Protein AF-A0A4U9HKS9-F1 (afdb_monomer_lite)

pLDDT: mean 82.98, std 19.49, range [25.89, 97.81]

Organism: Serratia rubidaea (NCBI:txid61652)

Structure (mmCIF, N/CA/C/O backbone):
data_AF-A0A4U9HKS9-F1
#
_entry.id   AF-A0A4U9HKS9-F1
#
loop_
_atom_site.group_PDB
_atom_site.id
_atom_site.type_symbol
_atom_site.label_atom_id
_atom_site.label_alt_id
_atom_site.label_comp_id
_atom_site.label_asym_id
_atom_site.label_entity_id
_atom_site.label_seq_id
_atom_site.pdbx_PDB_ins_code
_atom_site.Cartn_x
_atom_site.Cartn_y
_atom_site.Cartn_z
_atom_site.occupancy
_atom_site.B_iso_or_equiv
_atom_site.auth_seq_id
_atom_site.auth_comp_id
_atom_site.auth_asym_id
_atom_site.auth_atom_id
_atom_site.pdbx_PDB_model_num
ATOM 1 N N . MET A 1 1 ? -0.004 16.130 5.566 1.00 83.19 1 MET A N 1
ATOM 2 C CA . MET A 1 1 ? 0.345 17.391 6.259 1.00 83.19 1 MET A CA 1
ATOM 3 C C . MET A 1 1 ? 1.469 18.039 5.478 1.00 83.19 1 MET A C 1
ATOM 5 O O . MET A 1 1 ? 2.425 17.322 5.217 1.00 83.19 1 MET A O 1
ATOM 9 N N . PRO A 1 2 ? 1.364 19.313 5.061 1.00 91.00 2 PRO A N 1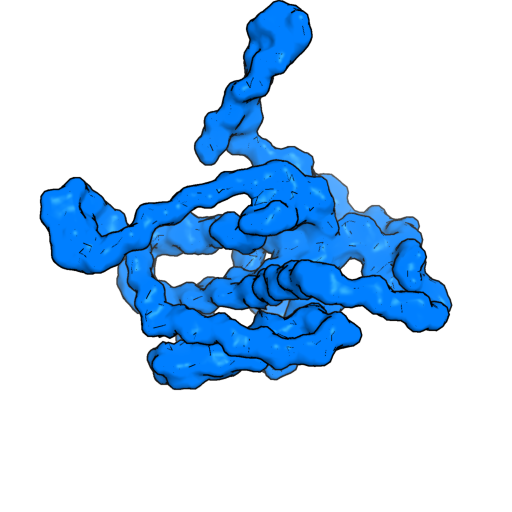
ATOM 10 C CA . PRO A 1 2 ? 2.461 19.967 4.358 1.00 91.00 2 PRO A CA 1
ATOM 11 C C . PRO A 1 2 ? 3.704 20.110 5.243 1.00 91.00 2 PRO A C 1
ATOM 13 O O . PRO A 1 2 ? 3.569 20.387 6.435 1.00 91.00 2 PRO A O 1
ATOM 16 N N . VAL A 1 3 ? 4.888 19.956 4.656 1.00 93.06 3 VAL A N 1
ATOM 17 C CA . VAL A 1 3 ? 6.190 20.081 5.323 1.00 93.06 3 VAL A CA 1
ATOM 18 C C . VAL A 1 3 ? 6.941 21.272 4.739 1.00 93.06 3 VAL A C 1
ATOM 20 O O . VAL A 1 3 ? 7.002 21.437 3.524 1.00 93.06 3 VAL A O 1
ATOM 23 N N . SER A 1 4 ? 7.508 22.113 5.601 1.00 94.31 4 SER A N 1
ATOM 24 C CA . SER A 1 4 ? 8.311 23.268 5.191 1.00 94.31 4 SER A CA 1
ATOM 25 C C . SER A 1 4 ? 9.797 22.937 5.278 1.00 94.31 4 SER A C 1
ATOM 27 O O . SER A 1 4 ? 10.280 22.543 6.337 1.00 94.31 4 SER A O 1
ATOM 29 N N . ILE A 1 5 ? 10.525 23.132 4.181 1.00 91.75 5 ILE A N 1
ATOM 30 C CA . ILE A 1 5 ? 11.961 22.869 4.075 1.00 91.75 5 ILE A CA 1
ATOM 31 C C . ILE A 1 5 ? 12.689 24.202 3.903 1.00 91.75 5 ILE A C 1
ATOM 33 O O . ILE A 1 5 ? 12.428 24.943 2.955 1.00 91.75 5 ILE A O 1
ATOM 37 N N . ALA A 1 6 ? 13.610 24.509 4.817 1.00 91.88 6 ALA A N 1
ATOM 38 C CA . ALA A 1 6 ? 14.446 25.700 4.727 1.00 91.88 6 ALA A CA 1
ATOM 39 C C . ALA A 1 6 ? 15.605 25.478 3.741 1.00 91.88 6 ALA A C 1
ATOM 41 O O . ALA A 1 6 ? 16.429 24.579 3.908 1.00 91.88 6 ALA A O 1
ATOM 42 N N . GLY A 1 7 ? 15.677 26.314 2.711 1.00 88.81 7 GLY A N 1
ATOM 43 C CA . GLY A 1 7 ? 16.757 26.344 1.733 1.00 88.81 7 GLY A CA 1
ATOM 44 C C . GLY A 1 7 ? 17.960 27.167 2.200 1.00 88.81 7 GLY A C 1
ATOM 45 O O . GLY A 1 7 ? 17.876 28.001 3.101 1.00 88.81 7 GLY A O 1
ATOM 46 N N . LYS A 1 8 ? 19.096 26.992 1.513 1.00 82.56 8 LYS A N 1
ATOM 47 C CA . LYS A 1 8 ? 20.405 27.579 1.875 1.00 82.56 8 LYS A CA 1
ATOM 48 C C . LYS A 1 8 ? 20.437 29.113 2.014 1.00 82.56 8 LYS A C 1
ATOM 50 O O . LYS A 1 8 ? 21.371 29.635 2.606 1.00 82.56 8 LYS A O 1
ATOM 55 N N . LYS A 1 9 ? 19.464 29.838 1.450 1.00 85.12 9 LYS A N 1
ATOM 56 C CA . LYS A 1 9 ? 19.377 31.313 1.473 1.00 85.12 9 LYS A CA 1
ATOM 57 C C . LYS A 1 9 ? 18.093 31.834 2.140 1.00 85.12 9 LYS A C 1
ATOM 59 O O . LYS A 1 9 ? 17.637 32.922 1.817 1.00 85.12 9 LYS A O 1
ATOM 64 N N . GLY A 1 10 ? 17.472 31.037 3.011 1.00 84.44 10 GLY A N 1
ATOM 65 C CA . GLY A 1 10 ? 16.253 31.421 3.737 1.00 84.44 10 GLY A CA 1
ATOM 66 C C . GLY A 1 10 ? 14.944 31.251 2.957 1.00 84.44 10 GLY A C 1
ATOM 67 O O . GLY A 1 10 ? 13.876 31.432 3.532 1.00 84.44 10 GLY A O 1
ATOM 68 N N . ALA A 1 11 ? 14.997 30.858 1.679 1.00 88.00 11 ALA A N 1
ATOM 69 C CA . ALA A 1 11 ? 13.804 30.451 0.937 1.00 88.00 11 ALA A CA 1
ATOM 70 C C . ALA A 1 11 ? 13.189 29.200 1.582 1.00 88.00 11 ALA A C 1
ATOM 72 O O . ALA A 1 11 ? 13.913 2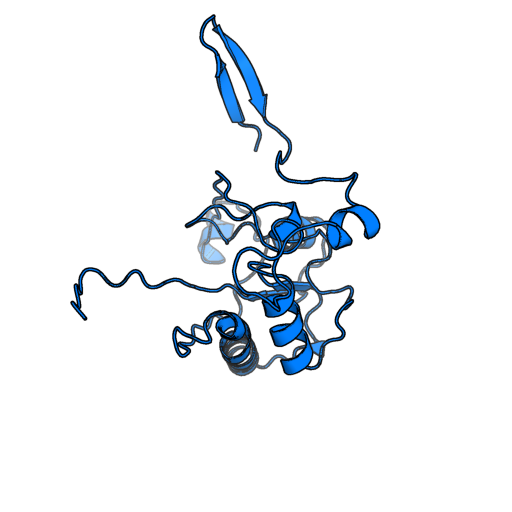8.250 1.873 1.00 88.00 11 ALA A O 1
ATOM 73 N N . VAL A 1 12 ? 11.874 29.191 1.798 1.00 89.88 12 VAL A N 1
ATOM 74 C CA . VAL A 1 12 ? 11.157 28.050 2.380 1.00 89.88 12 VAL A CA 1
ATOM 75 C C . VAL A 1 12 ? 10.314 27.391 1.300 1.00 89.88 12 VAL A C 1
ATOM 77 O O . VAL A 1 12 ? 9.399 28.012 0.761 1.00 89.88 12 VAL A O 1
ATOM 80 N N . THR A 1 13 ? 10.603 26.127 1.005 1.00 91.62 13 THR A N 1
ATOM 81 C CA . THR A 1 13 ? 9.784 25.312 0.105 1.00 91.62 13 THR A CA 1
ATOM 82 C C . THR A 1 13 ? 8.737 24.580 0.926 1.00 91.62 13 THR A C 1
ATOM 84 O O . THR A 1 13 ? 9.071 23.871 1.874 1.00 91.62 13 THR A O 1
ATOM 87 N N . ARG A 1 14 ? 7.465 24.742 0.566 1.00 93.69 14 ARG A N 1
ATOM 88 C CA . ARG A 1 14 ? 6.363 23.998 1.176 1.00 93.69 14 ARG A CA 1
ATOM 89 C C . ARG A 1 14 ? 6.035 22.792 0.305 1.00 93.69 14 ARG A C 1
ATOM 91 O O . ARG A 1 14 ? 5.545 22.960 -0.804 1.00 93.69 14 ARG A O 1
ATOM 98 N N . VAL A 1 15 ? 6.267 21.598 0.830 1.00 93.62 15 VAL A N 1
ATOM 99 C CA . VAL A 1 15 ? 5.925 20.327 0.187 1.00 93.62 15 VAL A CA 1
ATOM 100 C C . VAL A 1 15 ? 4.555 19.889 0.692 1.00 93.62 15 VAL A C 1
ATOM 102 O O . VAL A 1 15 ? 4.376 19.679 1.891 1.00 93.62 15 VAL A O 1
ATOM 105 N N . SER A 1 16 ? 3.566 19.799 -0.195 1.00 93.25 16 SER A N 1
ATOM 106 C CA . SER A 1 16 ? 2.191 19.383 0.140 1.00 93.25 16 SER A CA 1
ATOM 107 C C . SER A 1 16 ? 1.673 18.204 -0.676 1.00 93.25 16 SER A C 1
ATOM 109 O O . SER A 1 16 ? 0.610 17.682 -0.343 1.00 93.25 16 SER A O 1
ATOM 111 N N . GLU A 1 17 ? 2.409 17.796 -1.704 1.00 91.12 17 GLU A N 1
ATOM 112 C CA . GLU A 1 17 ? 2.047 16.741 -2.650 1.00 91.12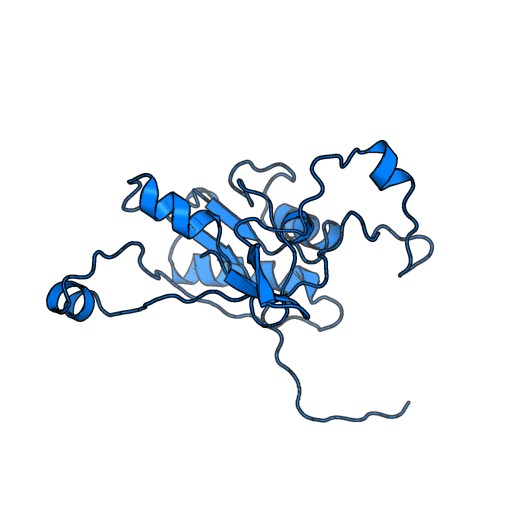 17 GLU A CA 1
ATOM 113 C C . GLU A 1 17 ? 3.120 15.653 -2.648 1.00 91.12 17 GLU A C 1
ATOM 115 O O . GLU A 1 17 ? 4.268 15.904 -2.276 1.00 91.12 17 GLU A O 1
ATOM 120 N N . ASP A 1 18 ? 2.729 14.436 -3.022 1.00 91.25 18 ASP A N 1
ATOM 121 C CA . ASP A 1 18 ? 3.662 13.321 -3.149 1.00 91.25 18 ASP A CA 1
ATOM 122 C C . ASP A 1 18 ? 4.524 13.513 -4.408 1.00 91.25 18 ASP A C 1
ATOM 124 O O . ASP A 1 18 ? 3.998 13.780 -5.484 1.00 91.25 18 ASP A O 1
ATOM 128 N N . GLU A 1 19 ? 5.846 13.369 -4.280 1.00 93.06 19 GLU A N 1
ATOM 129 C CA . GLU A 1 19 ? 6.799 13.621 -5.380 1.00 93.06 19 GLU A CA 1
ATOM 130 C C . GLU A 1 19 ? 7.048 12.394 -6.273 1.00 93.06 19 GLU A C 1
ATOM 132 O O . GLU A 1 19 ? 7.545 12.522 -7.388 1.00 93.06 19 GLU A O 1
ATOM 137 N N . HIS A 1 20 ? 6.753 11.185 -5.780 1.00 94.25 20 HIS A N 1
ATOM 138 C CA . HIS A 1 20 ? 7.019 9.937 -6.504 1.00 94.25 20 HIS A CA 1
ATOM 139 C C . HIS A 1 20 ? 6.075 9.615 -7.678 1.00 94.25 20 HIS A C 1
ATOM 141 O O . HIS A 1 20 ? 6.546 8.966 -8.621 1.00 94.25 20 HIS A O 1
ATOM 147 N N . PRO A 1 21 ? 4.780 10.003 -7.655 1.00 94.56 21 PRO A N 1
ATOM 148 C CA . PRO A 1 21 ? 3.863 9.723 -8.751 1.00 94.56 21 PRO A CA 1
ATOM 149 C C . PRO A 1 21 ? 4.382 10.224 -10.101 1.00 94.56 21 PRO A C 1
ATOM 151 O O . PRO A 1 21 ? 4.817 11.363 -10.235 1.00 94.56 21 PRO A O 1
ATOM 154 N N . ARG A 1 22 ? 4.287 9.358 -11.114 1.00 95.62 22 ARG A N 1
ATOM 155 C CA . ARG A 1 22 ? 4.671 9.624 -12.510 1.00 95.62 22 ARG A CA 1
ATOM 156 C C . ARG A 1 22 ? 3.420 9.581 -13.396 1.00 95.62 22 ARG A C 1
ATOM 158 O O . ARG A 1 22 ? 3.165 8.537 -14.009 1.00 95.62 22 ARG A O 1
ATOM 165 N N . PRO A 1 23 ? 2.574 10.628 -13.398 1.00 95.06 23 PRO A N 1
ATOM 166 C CA . PRO A 1 23 ? 1.283 10.621 -14.097 1.00 95.06 23 PRO A CA 1
ATOM 167 C C . PRO A 1 23 ? 1.404 10.428 -15.617 1.00 95.06 23 PRO A C 1
ATOM 169 O O . PRO A 1 23 ? 0.462 9.979 -16.260 1.00 95.06 23 PRO A O 1
ATOM 172 N N . GLU A 1 24 ? 2.565 10.723 -16.190 1.00 96.75 24 GLU A N 1
ATOM 173 C CA . GLU A 1 24 ? 2.904 10.541 -17.600 1.00 96.75 24 GLU A CA 1
ATOM 174 C C . GLU A 1 24 ? 3.279 9.098 -17.982 1.00 96.75 24 GLU A C 1
ATOM 176 O O . GLU A 1 24 ? 3.605 8.842 -19.143 1.00 96.75 24 GLU A O 1
ATOM 181 N N . THR A 1 25 ? 3.253 8.156 -17.028 1.00 97.12 25 THR A N 1
ATOM 182 C CA . THR A 1 25 ? 3.604 6.747 -17.261 1.00 97.12 25 THR A CA 1
ATOM 183 C C . THR A 1 25 ? 2.709 6.120 -18.330 1.00 97.12 25 THR A C 1
ATOM 185 O O . THR A 1 25 ? 1.484 6.130 -18.234 1.00 97.12 25 THR A O 1
ATOM 188 N N . SER A 1 26 ? 3.331 5.481 -19.319 1.00 97.81 26 SER A N 1
ATOM 189 C CA . SER A 1 26 ? 2.657 4.733 -20.384 1.00 97.81 26 SER A CA 1
ATOM 190 C C . SER A 1 26 ? 3.179 3.302 -20.497 1.00 97.81 26 SER A C 1
ATOM 192 O O . SER A 1 26 ? 4.320 2.999 -20.139 1.00 97.81 26 SER A O 1
ATOM 194 N N . LEU A 1 27 ? 2.365 2.410 -21.068 1.00 97.69 27 LEU A N 1
ATOM 195 C CA . LEU A 1 27 ? 2.762 1.017 -21.294 1.00 97.69 27 LEU A CA 1
ATOM 196 C C . LEU A 1 27 ? 4.026 0.906 -22.164 1.00 97.69 27 LEU A C 1
ATOM 198 O O . LEU A 1 27 ? 4.904 0.100 -21.864 1.00 97.69 27 LEU A O 1
ATOM 202 N N . ALA A 1 28 ? 4.152 1.749 -23.194 1.00 97.81 28 ALA A N 1
ATOM 203 C CA . ALA A 1 28 ? 5.318 1.770 -24.076 1.00 97.81 28 ALA A CA 1
ATOM 204 C C . ALA A 1 28 ? 6.612 2.120 -23.319 1.00 97.81 28 ALA A C 1
ATOM 206 O O . ALA A 1 28 ? 7.640 1.469 -23.511 1.00 97.81 28 ALA A O 1
ATOM 207 N N . GLN A 1 29 ? 6.560 3.102 -22.410 1.00 97.81 29 GLN A N 1
ATOM 208 C CA . GLN A 1 29 ? 7.701 3.435 -21.552 1.00 97.81 29 GLN A CA 1
ATOM 209 C C . GLN A 1 29 ? 8.055 2.274 -20.621 1.00 97.81 29 GLN A C 1
ATOM 211 O O . GLN A 1 29 ? 9.232 1.953 -20.487 1.00 97.81 29 GLN A O 1
ATOM 216 N N . LEU A 1 30 ? 7.058 1.618 -20.015 1.00 97.69 30 LEU A N 1
ATOM 217 C CA . LEU A 1 30 ? 7.281 0.483 -19.114 1.00 97.69 30 LEU A CA 1
ATOM 218 C C . LEU A 1 30 ? 7.927 -0.713 -19.829 1.00 97.69 30 LEU A C 1
ATOM 220 O O . LEU A 1 30 ? 8.815 -1.351 -19.264 1.00 97.69 30 LEU A O 1
ATOM 224 N N . GLN A 1 31 ? 7.521 -0.994 -21.070 1.00 96.88 31 GLN A N 1
ATOM 225 C CA . GLN A 1 31 ? 8.074 -2.078 -21.892 1.00 96.88 31 GLN A CA 1
ATOM 226 C C . GLN A 1 31 ? 9.538 -1.851 -22.287 1.00 96.88 31 GLN A C 1
ATOM 228 O O . GLN A 1 31 ? 10.282 -2.815 -22.453 1.00 96.88 31 GLN A O 1
ATOM 233 N N . ALA A 1 32 ? 9.968 -0.595 -22.419 1.00 96.75 32 ALA A N 1
ATOM 234 C CA . ALA A 1 32 ? 11.342 -0.252 -22.778 1.00 96.75 32 ALA A CA 1
ATOM 235 C C . ALA A 1 32 ? 12.342 -0.407 -21.611 1.00 96.75 32 ALA A C 1
ATOM 237 O O . ALA A 1 32 ? 13.556 -0.300 -21.812 1.00 96.75 32 ALA A O 1
ATOM 238 N N . LEU A 1 33 ? 11.862 -0.635 -20.382 1.00 96.50 33 LEU A N 1
ATOM 239 C CA . LEU A 1 33 ? 12.714 -0.712 -19.199 1.00 96.50 33 LEU A CA 1
ATOM 240 C C . LEU A 1 33 ? 13.472 -2.041 -19.114 1.00 96.50 33 LEU A C 1
ATOM 242 O O . LEU A 1 33 ? 12.935 -3.123 -19.337 1.00 96.50 33 LEU A O 1
ATOM 246 N N . LYS A 1 34 ? 14.741 -1.956 -18.707 1.00 95.62 34 LYS A N 1
ATOM 247 C CA . LYS A 1 34 ? 15.602 -3.124 -18.482 1.00 95.62 34 LYS A CA 1
ATOM 248 C C . LYS A 1 34 ? 15.195 -3.880 -17.213 1.00 95.62 34 LYS A C 1
ATOM 250 O O . LYS A 1 34 ? 14.672 -3.290 -16.269 1.00 95.62 34 LYS A O 1
ATOM 255 N N . THR A 1 35 ? 15.529 -5.170 -17.167 1.00 96.44 35 THR A N 1
ATOM 256 C CA . THR A 1 35 ? 15.293 -6.068 -16.025 1.00 96.44 35 THR A CA 1
ATOM 257 C C . THR A 1 35 ? 16.600 -6.310 -15.255 1.00 96.44 35 THR A C 1
ATOM 259 O O . THR A 1 35 ? 17.331 -7.254 -15.565 1.00 96.44 35 THR A O 1
ATOM 262 N N . PRO A 1 36 ? 16.960 -5.461 -14.273 1.00 92.50 36 PRO A N 1
ATOM 263 C CA . PRO A 1 36 ? 18.302 -5.471 -13.683 1.00 92.50 36 PRO A CA 1
ATOM 264 C C . PRO A 1 36 ? 18.588 -6.697 -12.805 1.00 92.50 36 PRO A C 1
ATOM 266 O O . PRO A 1 36 ? 19.746 -7.041 -12.602 1.00 92.50 36 PRO A O 1
ATOM 269 N N . PHE A 1 37 ? 17.555 -7.363 -12.282 1.00 90.31 37 PHE A N 1
ATOM 270 C CA . PHE A 1 37 ? 17.722 -8.435 -11.294 1.00 90.31 37 PHE A CA 1
ATOM 271 C C . PHE A 1 37 ? 18.000 -9.814 -11.899 1.00 90.31 37 PHE A C 1
ATOM 273 O O . PHE A 1 37 ? 18.598 -10.664 -11.244 1.00 90.31 37 PHE A O 1
ATOM 280 N N . ARG A 1 38 ? 17.514 -10.075 -13.117 1.00 88.75 38 ARG A N 1
ATOM 281 C CA . ARG A 1 38 ? 17.619 -11.387 -13.766 1.00 88.75 38 ARG A CA 1
ATOM 282 C C . ARG A 1 38 ? 17.444 -11.252 -15.275 1.00 88.75 38 ARG A C 1
ATOM 284 O O . ARG A 1 38 ? 16.622 -10.457 -15.728 1.00 88.75 38 ARG A O 1
ATOM 291 N N . GLN A 1 39 ? 18.164 -12.078 -16.033 1.00 88.31 39 GLN A N 1
ATOM 292 C CA . GLN A 1 39 ? 17.947 -12.278 -17.465 1.00 88.31 39 GLN A CA 1
ATOM 293 C C . GLN A 1 39 ? 17.682 -13.769 -17.752 1.00 88.31 39 GLN A C 1
ATOM 295 O O . GLN A 1 39 ? 18.536 -14.596 -17.430 1.00 88.31 39 GLN A O 1
ATOM 300 N N . PRO A 1 40 ? 16.515 -14.137 -18.318 1.00 87.44 40 PRO A N 1
ATOM 301 C CA . PRO A 1 40 ? 15.318 -13.302 -18.475 1.00 87.44 40 PRO A CA 1
ATOM 302 C C . PRO A 1 40 ? 14.667 -12.979 -17.113 1.00 87.44 40 PRO A C 1
ATOM 304 O O . PRO A 1 40 ? 14.731 -13.777 -16.175 1.00 87.44 40 PRO A O 1
ATOM 307 N N . GLY A 1 41 ? 14.039 -11.806 -17.003 1.00 92.62 41 GLY A N 1
ATOM 308 C CA . GLY A 1 41 ? 13.346 -11.336 -15.799 1.00 92.62 41 GLY A CA 1
ATOM 309 C C . GLY A 1 41 ? 12.111 -10.499 -16.142 1.00 92.62 41 GLY A C 1
ATOM 310 O O . GLY A 1 41 ? 11.869 -10.209 -17.308 1.00 92.62 41 GLY A O 1
ATOM 311 N N . SER A 1 42 ? 11.321 -10.127 -15.131 1.00 95.38 42 SER A N 1
ATOM 312 C CA . SER A 1 42 ? 10.088 -9.330 -15.297 1.00 95.38 42 SER A CA 1
ATOM 313 C C . SER A 1 42 ? 10.036 -8.063 -14.437 1.00 95.38 42 SER A C 1
ATOM 315 O O . SER A 1 42 ? 9.220 -7.178 -14.687 1.00 95.38 42 SER A O 1
ATOM 317 N N . VAL A 1 43 ? 10.901 -7.957 -13.426 1.00 96.31 43 VAL A N 1
ATOM 318 C CA . VAL A 1 43 ? 10.960 -6.793 -12.535 1.00 96.31 43 VAL A CA 1
ATOM 319 C C . VAL A 1 43 ? 11.824 -5.701 -13.164 1.00 96.31 43 VAL A C 1
ATOM 321 O O . VAL A 1 43 ? 12.964 -5.959 -13.557 1.00 96.31 43 VAL A O 1
ATOM 324 N N . THR A 1 44 ? 11.287 -4.485 -13.216 1.00 97.12 44 THR A N 1
ATOM 325 C CA . THR A 1 44 ? 11.921 -3.267 -13.731 1.00 97.12 44 THR A CA 1
ATOM 326 C C . THR A 1 44 ? 11.744 -2.124 -12.729 1.00 97.12 44 THR A C 1
ATOM 328 O O . THR A 1 44 ? 10.969 -2.223 -11.780 1.00 97.12 44 THR A O 1
ATOM 331 N N . ALA A 1 45 ? 12.429 -0.999 -12.946 1.00 95.69 45 ALA A N 1
ATOM 332 C CA . ALA A 1 45 ? 12.241 0.197 -12.119 1.00 95.69 45 ALA A CA 1
ATOM 333 C C . ALA A 1 45 ? 10.824 0.803 -12.224 1.00 95.69 45 ALA A C 1
ATOM 335 O O . ALA A 1 45 ? 10.428 1.579 -11.364 1.00 95.69 45 ALA A O 1
ATOM 336 N N . GLY A 1 46 ? 10.060 0.462 -13.269 1.00 96.56 46 GLY A N 1
ATOM 337 C CA . GLY A 1 46 ? 8.709 0.983 -13.485 1.00 96.56 46 GLY A CA 1
ATOM 338 C C . GLY A 1 46 ? 7.608 0.160 -12.819 1.00 96.56 46 GLY A C 1
ATOM 339 O O . GLY A 1 46 ? 6.483 0.637 -12.732 1.00 96.56 46 GLY A O 1
ATOM 340 N N . ASN A 1 47 ? 7.913 -1.059 -12.357 1.00 96.94 47 ASN A N 1
ATOM 341 C CA . ASN A 1 47 ? 6.951 -1.965 -11.717 1.00 96.94 47 ASN A CA 1
ATOM 342 C C . ASN A 1 47 ? 7.381 -2.424 -10.309 1.00 96.94 47 ASN A C 1
ATOM 344 O O . ASN A 1 47 ? 6.859 -3.408 -9.778 1.00 96.94 47 ASN A O 1
ATOM 348 N N . ALA A 1 48 ? 8.330 -1.700 -9.718 1.00 95.31 48 ALA A N 1
ATOM 349 C CA . ALA A 1 48 ? 8.784 -1.833 -8.343 1.00 95.31 48 ALA A CA 1
ATOM 350 C C . ALA A 1 48 ? 8.526 -0.520 -7.597 1.00 95.31 48 ALA A C 1
ATOM 352 O O . ALA A 1 48 ? 8.539 0.552 -8.208 1.00 95.31 48 ALA A O 1
ATOM 353 N N . SER A 1 49 ? 8.315 -0.591 -6.285 1.00 93.31 49 SER A N 1
ATOM 354 C CA . SER A 1 49 ? 8.231 0.614 -5.462 1.00 93.31 49 SER A CA 1
ATOM 355 C C . SER A 1 49 ? 9.566 1.358 -5.408 1.00 93.31 49 SER A C 1
ATOM 357 O O . SER A 1 49 ? 10.632 0.739 -5.353 1.00 93.31 49 SER A O 1
ATOM 359 N N . GLY A 1 50 ? 9.503 2.689 -5.367 1.00 90.19 50 GLY A N 1
ATOM 360 C CA . GLY A 1 50 ? 10.674 3.534 -5.153 1.00 90.19 50 GLY A CA 1
ATOM 361 C C . GLY A 1 50 ? 11.238 3.468 -3.731 1.00 90.19 50 GLY A C 1
ATOM 362 O O . GLY A 1 50 ? 10.622 2.932 -2.810 1.00 90.19 50 GLY A O 1
ATOM 363 N N . VAL A 1 51 ? 12.423 4.059 -3.561 1.00 89.25 51 VAL A N 1
ATOM 364 C CA . VAL A 1 51 ? 12.964 4.432 -2.247 1.00 89.25 51 VAL A CA 1
ATOM 365 C C . VAL A 1 51 ? 12.511 5.857 -1.959 1.00 89.25 51 VAL A C 1
ATOM 367 O O . VAL A 1 51 ? 12.732 6.746 -2.780 1.00 89.25 51 VAL A O 1
ATOM 370 N N . ASN A 1 52 ? 11.863 6.070 -0.817 1.00 88.88 52 ASN A N 1
ATOM 371 C CA . ASN A 1 52 ? 11.209 7.336 -0.497 1.00 88.88 52 ASN A CA 1
ATOM 372 C C . ASN A 1 52 ? 11.409 7.714 0.970 1.00 88.88 52 ASN A C 1
ATOM 374 O O . ASN A 1 52 ? 11.672 6.852 1.807 1.00 88.88 52 ASN A O 1
ATOM 378 N N . ASP A 1 53 ? 11.192 8.990 1.276 1.00 89.75 53 ASP A N 1
ATOM 379 C CA . ASP A 1 53 ? 11.172 9.521 2.636 1.00 89.75 53 ASP A CA 1
ATOM 380 C C . ASP A 1 53 ? 9.743 9.916 3.019 1.00 89.75 53 ASP A C 1
ATOM 382 O O . ASP A 1 53 ? 9.019 10.538 2.241 1.00 89.75 53 ASP A O 1
ATOM 386 N N . GLY A 1 54 ? 9.305 9.544 4.223 1.00 87.44 54 GLY A N 1
ATOM 387 C CA . GLY A 1 54 ? 7.957 9.863 4.680 1.00 87.44 54 GLY A CA 1
ATOM 388 C C . GLY A 1 54 ? 7.632 9.341 6.075 1.00 87.44 54 GLY A C 1
ATOM 389 O O . GLY A 1 54 ? 8.284 8.433 6.587 1.00 87.44 54 GLY A O 1
ATOM 390 N N . ALA A 1 55 ? 6.596 9.925 6.679 1.00 86.62 55 ALA A N 1
ATOM 391 C CA . ALA A 1 55 ? 6.078 9.551 7.991 1.00 86.62 55 ALA A CA 1
ATOM 392 C C . ALA A 1 55 ? 4.556 9.756 8.073 1.00 86.62 55 ALA A C 1
ATOM 394 O O . ALA A 1 55 ? 3.976 10.560 7.340 1.00 86.62 55 ALA A O 1
ATOM 395 N N . ALA A 1 56 ? 3.916 9.053 9.001 1.00 83.31 56 ALA A N 1
ATOM 396 C CA . ALA A 1 56 ? 2.518 9.204 9.378 1.00 83.31 56 ALA A CA 1
ATOM 397 C C . ALA A 1 56 ? 2.354 8.817 10.845 1.00 83.31 56 ALA A C 1
ATOM 399 O O . ALA A 1 56 ? 3.169 8.096 11.426 1.00 83.31 56 ALA A O 1
ATOM 400 N N . ALA A 1 57 ? 1.271 9.308 11.430 1.00 84.88 57 ALA A N 1
ATOM 401 C CA . ALA A 1 57 ? 0.908 9.063 12.811 1.00 84.88 57 ALA A CA 1
ATOM 402 C C . ALA A 1 57 ? -0.581 8.727 12.893 1.00 84.88 57 ALA A C 1
ATOM 404 O O . ALA A 1 57 ? -1.393 9.261 12.136 1.00 84.88 57 ALA A O 1
ATOM 405 N N . LEU A 1 58 ? -0.924 7.853 13.835 1.00 86.06 58 LEU A N 1
ATOM 406 C CA . LEU A 1 58 ? -2.296 7.509 14.188 1.00 86.06 58 LEU A CA 1
ATOM 407 C C . LEU A 1 58 ? -2.453 7.631 15.700 1.00 86.06 58 LEU A C 1
ATOM 409 O O . LEU A 1 58 ? -1.564 7.234 16.453 1.00 86.06 58 LEU A O 1
ATOM 413 N N . ILE A 1 59 ? -3.603 8.139 16.134 1.00 89.75 59 ILE A N 1
ATOM 414 C CA . ILE A 1 59 ? -4.027 8.067 17.531 1.00 89.75 59 ILE A CA 1
ATOM 415 C C . ILE A 1 59 ? -4.916 6.833 17.659 1.00 89.75 59 ILE A C 1
ATOM 417 O O . ILE A 1 59 ? -5.942 6.733 16.987 1.00 89.75 59 ILE A O 1
ATOM 421 N N . VAL A 1 60 ? -4.513 5.897 18.515 1.00 91.06 60 VAL A N 1
ATOM 422 C CA . VAL A 1 60 ? -5.305 4.714 18.865 1.00 91.06 60 VAL A CA 1
ATOM 423 C C . VAL A 1 60 ? -5.669 4.826 20.337 1.00 91.06 60 VAL A C 1
ATOM 425 O O . VAL A 1 60 ? -4.798 5.012 21.183 1.00 91.06 60 VAL A O 1
ATOM 428 N N . ALA A 1 61 ? -6.958 4.721 20.635 1.00 91.25 61 ALA A N 1
ATOM 429 C CA . ALA A 1 61 ? -7.491 4.811 21.985 1.00 91.25 61 ALA A CA 1
ATOM 430 C C . ALA A 1 61 ? -8.620 3.792 22.162 1.00 91.25 61 ALA A C 1
ATOM 432 O O . ALA A 1 61 ? -9.226 3.349 21.183 1.00 91.25 61 ALA A O 1
ATOM 433 N N . SER A 1 62 ? -8.916 3.435 23.413 1.00 95.50 62 SER A N 1
ATOM 434 C CA . SER A 1 62 ? -10.182 2.771 23.720 1.00 95.50 62 SER A CA 1
ATOM 435 C C . SER A 1 62 ? -11.347 3.717 23.423 1.00 95.50 62 SER A C 1
ATOM 437 O O . SER A 1 62 ? -11.188 4.938 23.461 1.00 95.50 62 SER A O 1
ATOM 439 N N . GLU A 1 63 ? -12.529 3.161 23.164 1.00 92.50 63 GLU A N 1
ATOM 440 C CA . GLU A 1 63 ? -13.739 3.955 22.926 1.00 92.50 63 GLU A CA 1
ATOM 441 C C . GLU A 1 63 ? -14.037 4.898 24.100 1.00 92.50 63 GLU A C 1
ATOM 443 O O . GLU A 1 63 ? -14.238 6.092 23.894 1.00 92.50 63 GLU A O 1
ATOM 448 N N . ALA A 1 64 ? -13.947 4.396 25.336 1.00 95.62 64 ALA A N 1
ATOM 449 C CA . ALA A 1 64 ? -14.146 5.200 26.540 1.00 95.62 64 ALA A CA 1
ATOM 450 C C . ALA A 1 64 ? -13.175 6.391 26.621 1.00 95.62 64 AL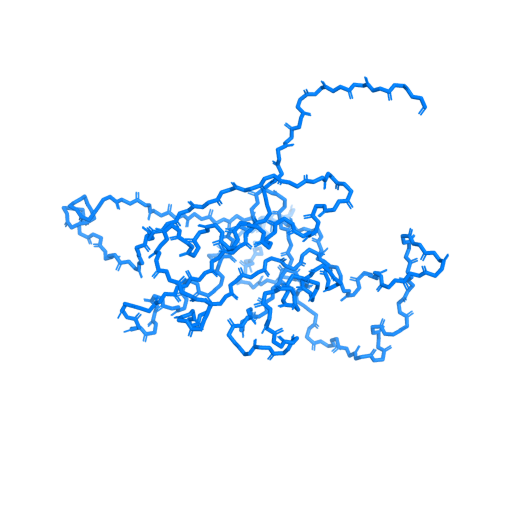A A C 1
ATOM 452 O O . ALA A 1 64 ? -13.600 7.510 26.898 1.00 95.62 64 ALA A O 1
ATOM 453 N N . MET A 1 65 ? -11.886 6.174 26.329 1.00 97.06 65 MET A N 1
ATOM 454 C CA . MET A 1 65 ? -10.890 7.250 26.328 1.00 97.06 65 MET A CA 1
ATOM 455 C C . MET A 1 65 ? -11.139 8.242 25.189 1.00 97.06 65 MET A C 1
ATOM 457 O O . MET A 1 65 ? -11.031 9.446 25.397 1.00 97.06 65 MET A O 1
ATOM 461 N N . ALA A 1 66 ? -11.491 7.756 23.995 1.00 94.25 66 ALA A N 1
ATOM 462 C CA . ALA A 1 66 ? -11.804 8.619 22.862 1.00 94.25 66 ALA A CA 1
ATOM 463 C C . ALA A 1 66 ? -12.972 9.560 23.193 1.00 94.25 66 ALA A C 1
ATOM 465 O O . ALA A 1 66 ? -12.844 10.767 23.005 1.00 94.25 66 ALA A O 1
ATOM 466 N N . LEU A 1 67 ? -14.056 9.030 23.770 1.00 93.25 67 LEU A N 1
ATOM 467 C CA . LEU A 1 67 ? -15.215 9.820 24.193 1.00 93.25 67 LEU A CA 1
ATOM 468 C C . LEU A 1 67 ? -14.870 10.794 25.327 1.00 93.25 67 LEU A C 1
ATOM 470 O O . LEU A 1 67 ? -15.233 11.965 25.252 1.00 93.25 67 LEU A O 1
ATOM 474 N N . GLN A 1 68 ? -14.123 10.346 26.343 1.00 97.06 68 GLN A N 1
ATOM 475 C CA . GLN A 1 68 ? -13.693 11.199 27.457 1.00 97.06 68 GLN A CA 1
ATOM 476 C C . GLN A 1 68 ? -12.835 12.386 26.988 1.00 97.06 68 GLN A C 1
ATOM 478 O O . GLN A 1 68 ? -12.929 13.473 27.551 1.00 97.06 68 GLN A O 1
ATOM 483 N N . GLN A 1 69 ? -12.005 12.186 25.963 1.00 97.00 69 GLN A N 1
ATOM 484 C CA . GLN A 1 69 ? -11.137 13.218 25.386 1.00 97.00 69 GLN A CA 1
ATOM 485 C C . GLN A 1 69 ? -11.820 14.030 24.269 1.00 97.00 69 GLN A C 1
ATOM 487 O O . GLN A 1 69 ? -11.164 14.843 23.620 1.00 97.00 69 GLN A O 1
ATOM 492 N N . GLY A 1 70 ? -13.114 13.808 24.003 1.00 96.06 70 GLY A N 1
ATOM 493 C CA . GLY A 1 70 ? -13.848 14.495 22.934 1.00 96.06 70 GLY A CA 1
ATOM 494 C C . GLY A 1 70 ? -13.352 14.168 21.518 1.00 96.06 70 GLY A C 1
ATOM 495 O O . GLY A 1 70 ? -13.576 14.943 20.589 1.00 96.06 70 GLY A O 1
ATOM 496 N N . LEU A 1 71 ? -12.658 13.041 21.335 1.00 93.94 71 LEU A N 1
ATOM 497 C CA . LEU A 1 71 ? -12.193 12.571 20.032 1.00 93.94 71 LEU A CA 1
ATOM 498 C C . LEU A 1 71 ? -13.338 11.903 19.265 1.00 93.94 71 LEU A C 1
ATOM 500 O O . LEU A 1 71 ? -14.179 11.222 19.843 1.00 93.94 71 LEU A O 1
ATOM 504 N N . THR A 1 72 ? -13.334 12.037 17.937 1.00 89.94 72 THR A N 1
ATOM 505 C CA . THR A 1 72 ? -14.264 11.324 17.049 1.00 89.94 72 THR A CA 1
ATOM 506 C C . THR A 1 72 ? -13.619 10.026 16.549 1.00 89.94 72 THR A C 1
ATOM 508 O O . THR A 1 72 ? -12.655 10.099 15.778 1.00 89.94 72 THR A O 1
ATOM 511 N N . PRO A 1 73 ? -14.105 8.832 16.944 1.00 87.75 73 PRO A N 1
ATOM 512 C CA . PRO A 1 73 ? -13.605 7.570 16.410 1.00 87.75 73 PRO A CA 1
ATOM 513 C C . PRO A 1 73 ? -13.834 7.479 14.898 1.00 87.75 73 PRO A C 1
ATOM 515 O O . PRO A 1 73 ? -14.924 7.757 14.405 1.00 87.75 73 PRO A O 1
ATOM 518 N N . ARG A 1 74 ? -12.798 7.079 14.155 1.00 86.12 74 ARG A N 1
ATOM 519 C CA . ARG A 1 74 ? -12.816 7.024 12.680 1.00 86.12 74 ARG A CA 1
ATOM 520 C C . ARG A 1 74 ? -12.882 5.608 12.114 1.00 86.12 74 ARG A C 1
ATOM 522 O O . ARG A 1 74 ? -13.386 5.407 11.016 1.00 86.12 74 ARG A O 1
ATOM 529 N N . ALA A 1 75 ? -12.350 4.644 12.856 1.00 86.00 75 ALA A N 1
ATOM 530 C CA . ALA A 1 75 ? -12.335 3.229 12.519 1.00 86.00 75 ALA A CA 1
ATOM 531 C C . ALA A 1 75 ? -12.112 2.405 13.795 1.00 86.00 75 ALA A C 1
ATOM 533 O O . ALA A 1 75 ? -11.679 2.937 14.820 1.00 86.00 75 ALA A O 1
ATOM 534 N N . ARG A 1 76 ? -12.359 1.096 13.715 1.00 87.62 76 ARG A N 1
ATOM 535 C CA . ARG A 1 76 ? -12.074 0.131 14.781 1.00 87.62 76 ARG A CA 1
ATOM 536 C C . ARG A 1 76 ? -11.146 -0.954 14.249 1.00 87.62 76 ARG A C 1
ATOM 538 O O . ARG A 1 76 ? -11.394 -1.504 13.181 1.00 87.62 76 ARG A O 1
ATOM 545 N N . ILE A 1 77 ? -10.114 -1.296 15.017 1.00 90.19 77 ILE A N 1
ATOM 546 C CA . ILE A 1 77 ? -9.267 -2.458 14.730 1.00 90.19 77 ILE A CA 1
ATOM 547 C C . ILE A 1 77 ? -10.059 -3.712 15.115 1.00 90.19 77 ILE A C 1
ATOM 549 O O . ILE A 1 77 ? -10.317 -3.933 16.294 1.00 90.19 77 ILE A O 1
ATOM 553 N N . VAL A 1 78 ? -10.484 -4.497 14.121 1.00 92.31 78 VAL A N 1
ATOM 554 C CA . VAL A 1 78 ? -11.288 -5.717 14.336 1.00 92.31 78 VAL A CA 1
ATOM 555 C C . VAL A 1 78 ? -10.400 -6.913 14.671 1.00 92.31 78 VAL A C 1
ATOM 557 O O . VAL A 1 78 ? -10.673 -7.640 15.619 1.00 92.31 78 VAL A O 1
ATOM 560 N N . ALA A 1 79 ? -9.321 -7.103 13.913 1.00 92.69 79 ALA A N 1
ATOM 561 C CA . ALA A 1 79 ? -8.351 -8.166 14.128 1.00 92.69 79 ALA A CA 1
ATOM 562 C C . ALA A 1 79 ? -6.985 -7.757 13.567 1.00 92.69 79 ALA A C 1
ATOM 564 O O . ALA A 1 79 ? -6.881 -6.887 12.701 1.00 92.69 79 ALA A O 1
ATOM 565 N N . THR A 1 80 ? -5.933 -8.412 14.052 1.00 93.06 80 THR A N 1
ATOM 566 C CA . THR A 1 80 ? -4.586 -8.324 13.481 1.00 93.06 80 THR A CA 1
ATOM 567 C C . THR A 1 80 ? -3.977 -9.717 13.439 1.00 93.06 80 THR A C 1
ATOM 569 O O . THR A 1 80 ? -4.263 -10.547 14.301 1.00 93.06 80 THR A O 1
ATOM 572 N N . ALA A 1 81 ? -3.146 -9.983 12.436 1.00 93.00 81 ALA A N 1
ATOM 573 C CA . ALA A 1 81 ? -2.394 -11.223 12.338 1.00 93.00 81 ALA A CA 1
ATOM 574 C C . ALA A 1 81 ? -1.007 -10.953 11.753 1.00 93.00 81 ALA A C 1
ATOM 576 O O . ALA A 1 81 ? -0.826 -10.038 10.950 1.00 93.00 81 ALA A O 1
ATOM 577 N N . ALA A 1 82 ? -0.038 -11.774 12.145 1.00 92.38 82 ALA A N 1
ATOM 578 C CA . ALA A 1 82 ? 1.290 -11.808 11.555 1.00 92.38 82 ALA A CA 1
ATOM 579 C C . ALA A 1 82 ? 1.652 -13.260 11.241 1.00 92.38 82 ALA A C 1
ATOM 581 O O . ALA A 1 82 ? 1.419 -14.153 12.058 1.00 92.38 82 ALA A O 1
ATOM 582 N N . CYS A 1 83 ? 2.230 -13.491 10.065 1.00 90.38 83 CYS A N 1
ATOM 583 C CA . CYS A 1 83 ? 2.650 -14.813 9.616 1.00 90.38 83 CYS A CA 1
ATOM 584 C C . CYS A 1 83 ? 4.071 -14.744 9.056 1.00 90.38 83 CYS A C 1
ATOM 586 O O . CYS A 1 83 ? 4.430 -13.791 8.368 1.00 90.38 83 CYS A O 1
ATOM 588 N N . GLY A 1 84 ? 4.878 -15.757 9.370 1.00 92.19 84 GLY A N 1
ATOM 589 C CA . GLY A 1 84 ? 6.206 -15.931 8.791 1.00 92.19 84 GLY A CA 1
ATOM 590 C C . GLY A 1 84 ? 6.142 -16.767 7.518 1.00 92.19 84 GLY A C 1
ATOM 591 O O . GLY A 1 84 ? 5.322 -17.676 7.410 1.00 92.19 84 GLY A O 1
ATOM 592 N N . VAL A 1 85 ? 7.031 -16.469 6.577 1.00 92.69 85 VAL A N 1
ATOM 593 C CA . VAL A 1 85 ? 7.251 -17.249 5.355 1.00 92.69 85 VAL A CA 1
ATOM 594 C C . VAL A 1 85 ? 8.750 -17.400 5.124 1.00 92.69 85 VAL A C 1
ATOM 596 O O . VAL A 1 85 ? 9.552 -16.660 5.701 1.00 92.69 85 VAL A O 1
ATOM 599 N N . GLU A 1 86 ? 9.132 -18.356 4.283 1.00 92.19 86 GLU A N 1
ATOM 600 C CA . GLU A 1 86 ? 10.521 -18.525 3.857 1.00 92.19 86 GLU A CA 1
ATOM 601 C C . GLU A 1 86 ? 11.076 -17.212 3.275 1.00 92.19 86 GLU A C 1
ATOM 603 O O . GLU A 1 86 ? 10.414 -16.606 2.427 1.00 92.19 86 GLU A O 1
ATOM 608 N N . PRO A 1 87 ? 12.293 -16.766 3.649 1.00 90.75 87 PRO A N 1
ATOM 609 C CA . PRO A 1 87 ? 12.855 -15.503 3.161 1.00 90.75 87 PRO A CA 1
ATOM 610 C C . PRO A 1 87 ? 12.911 -15.400 1.633 1.00 90.75 87 PRO A C 1
ATOM 612 O O . PRO A 1 87 ? 12.669 -14.337 1.066 1.00 90.75 87 PRO A O 1
ATOM 615 N N . ARG A 1 88 ? 13.166 -16.524 0.950 1.00 90.19 88 ARG A N 1
ATOM 616 C CA . ARG A 1 88 ? 13.180 -16.603 -0.523 1.00 90.19 88 ARG A CA 1
ATOM 617 C C . ARG A 1 88 ? 11.805 -16.354 -1.153 1.00 90.19 88 ARG A C 1
ATOM 619 O O . ARG A 1 88 ? 11.733 -16.030 -2.332 1.00 90.19 88 ARG A O 1
ATOM 626 N N . LEU A 1 89 ? 10.737 -16.501 -0.373 1.00 87.44 89 LEU A N 1
ATOM 627 C CA . LEU A 1 89 ? 9.342 -16.342 -0.769 1.00 87.44 89 LEU A CA 1
ATOM 628 C C . LEU A 1 89 ? 8.679 -15.152 -0.064 1.00 87.44 89 LEU A C 1
ATOM 630 O O . LEU A 1 89 ? 7.456 -15.078 -0.027 1.00 87.44 89 LEU A O 1
ATOM 634 N N . MET A 1 90 ? 9.451 -14.203 0.479 1.00 87.75 90 MET A N 1
ATOM 635 C CA . MET A 1 90 ? 8.909 -13.084 1.266 1.00 87.75 90 MET A CA 1
ATOM 636 C C . MET A 1 90 ? 7.742 -12.359 0.579 1.00 87.75 90 MET A C 1
ATOM 638 O O . MET A 1 90 ? 6.774 -11.982 1.228 1.00 87.75 90 MET A O 1
ATOM 642 N N . GLY A 1 91 ? 7.757 -12.259 -0.754 1.00 87.94 91 GLY A N 1
ATOM 643 C CA . GLY A 1 91 ? 6.675 -11.621 -1.496 1.00 87.94 91 GLY A CA 1
ATOM 644 C C . GLY A 1 91 ? 5.284 -12.223 -1.242 1.00 87.94 91 GLY A C 1
ATOM 645 O O . GLY A 1 91 ? 4.294 -11.499 -1.288 1.00 87.94 91 GLY A O 1
ATOM 646 N N . ILE A 1 92 ? 5.177 -13.511 -0.905 1.00 92.25 92 ILE A N 1
ATOM 647 C CA . ILE A 1 92 ? 3.876 -14.129 -0.612 1.00 92.25 92 ILE A CA 1
ATOM 648 C C . ILE A 1 92 ? 3.440 -13.983 0.849 1.00 92.25 92 ILE A C 1
ATOM 650 O O . ILE A 1 92 ? 2.355 -14.439 1.185 1.00 92.25 92 ILE A O 1
ATOM 654 N N . GLY A 1 93 ? 4.224 -13.329 1.714 1.00 91.94 93 GLY A N 1
ATOM 655 C CA . GLY A 1 93 ? 3.898 -13.095 3.129 1.00 91.94 93 GLY A CA 1
ATOM 656 C C . GLY A 1 93 ? 2.483 -12.550 3.404 1.00 91.94 93 GLY A C 1
ATOM 657 O O . GLY A 1 93 ? 1.848 -13.010 4.357 1.00 91.94 93 GLY A O 1
ATOM 658 N N . PRO A 1 94 ? 1.933 -11.648 2.566 1.00 93.56 94 PRO A N 1
ATOM 659 C CA . PRO A 1 94 ? 0.551 -11.187 2.683 1.00 93.56 94 PRO A CA 1
ATOM 660 C C . PRO A 1 94 ? -0.509 -12.295 2.617 1.00 93.56 94 PRO A C 1
ATOM 662 O O . PRO A 1 94 ? -1.525 -12.199 3.297 1.00 93.56 94 PRO A O 1
ATOM 665 N N . LEU A 1 95 ? -0.289 -13.363 1.845 1.00 94.62 95 LEU A N 1
ATOM 666 C CA . LEU A 1 95 ? -1.274 -14.428 1.636 1.00 94.62 95 LEU A CA 1
ATOM 667 C C . LEU A 1 95 ? -1.673 -15.155 2.940 1.00 94.62 95 LEU A C 1
ATOM 669 O O . LEU A 1 95 ? -2.863 -15.161 3.269 1.00 94.62 95 LEU A O 1
ATOM 673 N N . PRO A 1 96 ? -0.745 -15.766 3.708 1.00 95.25 96 PRO A N 1
ATOM 674 C CA . PRO A 1 96 ? -1.100 -16.419 4.966 1.00 95.25 96 PRO A CA 1
ATOM 675 C C . PRO A 1 96 ? -1.586 -15.419 6.023 1.00 95.25 96 PRO A C 1
ATOM 677 O O . PRO A 1 96 ? -2.495 -15.747 6.783 1.00 95.25 96 PRO A O 1
ATOM 680 N N . ALA A 1 97 ? -1.050 -14.192 6.044 1.00 94.50 97 ALA A N 1
ATOM 681 C CA . ALA A 1 97 ? -1.485 -13.156 6.982 1.00 94.50 97 ALA A CA 1
ATOM 682 C C . ALA A 1 97 ? -2.941 -12.724 6.737 1.00 94.50 97 ALA A C 1
ATOM 684 O O . ALA A 1 97 ? -3.721 -12.640 7.686 1.00 94.50 97 ALA A O 1
ATOM 685 N N . ALA A 1 98 ? -3.325 -12.521 5.471 1.00 94.50 98 ALA A N 1
ATOM 686 C CA . ALA A 1 98 ? -4.688 -12.181 5.071 1.00 94.50 98 ALA A CA 1
ATOM 687 C C . ALA A 1 98 ? -5.676 -13.300 5.432 1.00 94.50 98 ALA A C 1
ATOM 689 O O . ALA A 1 98 ? -6.705 -13.047 6.054 1.00 94.50 98 ALA A O 1
ATOM 690 N N . ARG A 1 99 ? -5.338 -14.558 5.121 1.00 95.31 99 ARG A N 1
ATOM 691 C CA . ARG A 1 99 ? -6.177 -15.711 5.494 1.00 95.31 99 ARG A CA 1
ATOM 692 C C . ARG A 1 99 ? -6.364 -15.802 7.008 1.00 95.31 99 ARG A C 1
ATOM 694 O O . ARG A 1 99 ? -7.487 -15.971 7.472 1.00 95.31 99 ARG A O 1
ATOM 701 N N . ARG A 1 100 ? -5.285 -15.622 7.776 1.00 96.00 100 ARG A N 1
ATOM 702 C CA . ARG A 1 100 ? -5.328 -15.704 9.238 1.00 96.00 100 ARG A CA 1
ATOM 703 C C . ARG A 1 100 ? -6.136 -14.574 9.873 1.00 96.00 100 ARG A C 1
ATOM 705 O O . ARG A 1 100 ? -6.887 -14.832 10.807 1.00 96.00 100 ARG A O 1
ATOM 712 N N . VAL A 1 101 ? -5.994 -13.331 9.405 1.00 95.56 101 VAL A N 1
ATOM 713 C CA . VAL A 1 101 ? -6.746 -12.204 9.986 1.00 95.56 101 VAL A CA 1
ATOM 714 C C . VAL A 1 101 ? -8.240 -12.299 9.678 1.00 95.56 101 VAL A C 1
ATOM 716 O O . VAL A 1 101 ? -9.049 -11.989 10.546 1.00 95.56 101 VAL A O 1
ATOM 719 N N . LEU A 1 102 ? -8.603 -12.781 8.486 1.00 94.94 102 LEU A N 1
ATOM 720 C CA . LEU A 1 102 ? -9.994 -13.022 8.101 1.00 94.94 102 LEU A CA 1
ATOM 721 C C . LEU A 1 102 ? -10.629 -14.130 8.947 1.00 94.94 102 LEU A C 1
ATOM 723 O O . LEU A 1 102 ? -11.732 -13.948 9.455 1.00 94.94 102 LEU A O 1
ATOM 727 N N . GLU A 1 103 ? -9.899 -15.223 9.182 1.00 96.50 103 GLU A N 1
ATOM 728 C CA . GLU A 1 103 ? -10.321 -16.297 10.086 1.00 96.50 103 GLU A CA 1
ATOM 729 C C . GLU A 1 103 ? -10.554 -15.776 11.515 1.00 96.50 103 GLU A C 1
ATOM 731 O O . GLU A 1 103 ? -11.620 -16.005 12.081 1.00 96.50 103 GLU A O 1
ATOM 736 N N . ILE A 1 104 ? -9.603 -15.019 12.082 1.00 96.12 104 ILE A N 1
ATOM 737 C CA . ILE A 1 104 ? -9.733 -14.424 13.428 1.00 96.12 104 ILE A CA 1
ATOM 738 C C . ILE A 1 104 ? -10.932 -13.469 13.499 1.00 96.12 104 ILE A C 1
ATOM 740 O O . ILE A 1 104 ? -11.629 -13.431 14.510 1.00 96.12 104 ILE A O 1
ATOM 744 N N . ALA A 1 105 ? -11.165 -12.689 12.443 1.00 93.88 105 ALA A N 1
ATOM 745 C CA . ALA A 1 105 ? -12.269 -11.740 12.378 1.00 93.88 105 ALA A CA 1
ATOM 746 C C . ALA A 1 105 ? -13.633 -12.404 12.113 1.00 93.88 105 ALA A C 1
ATOM 748 O O . ALA A 1 105 ? -14.654 -11.734 12.254 1.00 93.88 105 ALA A O 1
ATOM 749 N N . GLY A 1 106 ? -13.665 -13.678 11.701 1.00 95.81 106 GLY A N 1
ATOM 750 C CA . GLY A 1 106 ? -14.883 -14.333 11.219 1.00 95.81 106 GLY A CA 1
ATOM 751 C C . GLY A 1 106 ? -15.440 -13.688 9.944 1.00 95.81 106 GLY A C 1
ATOM 752 O O . GLY A 1 106 ? -16.654 -13.633 9.762 1.00 95.81 106 GLY A O 1
ATOM 753 N N . LEU A 1 107 ? -14.563 -13.153 9.089 1.00 94.44 107 LEU A N 1
ATOM 754 C CA . LEU A 1 107 ? -14.915 -12.445 7.856 1.00 94.44 107 LEU A CA 1
ATOM 755 C C . LEU A 1 107 ? -14.362 -13.172 6.629 1.00 94.44 107 LEU A C 1
ATOM 757 O O . LEU A 1 107 ? -13.417 -13.952 6.705 1.00 94.44 107 LEU A O 1
ATOM 761 N N . SER A 1 108 ? -14.933 -12.874 5.469 1.00 93.62 108 SER A N 1
ATOM 762 C CA . SER A 1 108 ? -14.478 -13.356 4.165 1.00 93.62 108 SER A CA 1
ATOM 763 C C . SER A 1 108 ? -13.932 -12.214 3.305 1.00 93.62 108 SER A C 1
ATOM 765 O O . SER A 1 108 ? -14.265 -11.049 3.517 1.00 93.62 108 SER A O 1
ATOM 767 N N . LEU A 1 109 ? -13.122 -12.546 2.291 1.00 91.12 109 LEU A N 1
ATOM 768 C CA . LEU A 1 109 ? -12.628 -11.561 1.316 1.00 91.12 109 LEU A CA 1
ATOM 769 C C . LEU A 1 109 ? -13.763 -10.811 0.612 1.00 91.12 109 LEU A C 1
ATOM 771 O O . LEU A 1 109 ? -13.640 -9.615 0.382 1.00 91.12 109 LEU A O 1
ATOM 775 N N . ALA A 1 110 ? -14.873 -11.494 0.315 1.00 90.38 110 ALA A N 1
ATOM 776 C CA . ALA A 1 110 ? -16.033 -10.905 -0.355 1.00 90.38 110 ALA A CA 1
ATOM 777 C C . ALA A 1 110 ? -16.732 -9.818 0.478 1.00 90.38 110 ALA A C 1
ATOM 779 O O . ALA A 1 110 ? -17.492 -9.025 -0.065 1.00 90.38 110 ALA A O 1
ATOM 780 N N . GLN A 1 111 ? -16.488 -9.781 1.790 1.00 89.56 111 GLN A N 1
ATOM 781 C CA . GLN A 1 111 ? -17.023 -8.739 2.660 1.00 89.56 111 GLN A CA 1
ATOM 782 C C . GLN A 1 111 ? -16.142 -7.490 2.684 1.00 89.56 111 GLN A C 1
ATOM 784 O O . GLN A 1 111 ? -16.581 -6.495 3.241 1.00 89.56 111 GLN A O 1
ATOM 789 N N . MET A 1 112 ? -14.918 -7.530 2.144 1.00 90.69 112 MET A N 1
ATOM 790 C CA . MET A 1 112 ? -13.998 -6.393 2.179 1.00 90.69 112 MET A CA 1
ATOM 791 C C . MET A 1 112 ? -14.386 -5.361 1.124 1.00 90.69 112 MET A C 1
ATOM 793 O O . MET A 1 112 ? -14.342 -5.645 -0.070 1.00 90.69 112 MET A O 1
ATOM 797 N N . ASP A 1 113 ? -14.702 -4.147 1.567 1.00 87.00 113 ASP A N 1
ATOM 798 C CA . ASP A 1 113 ? -15.016 -3.040 0.659 1.00 87.00 113 ASP A CA 1
ATOM 799 C C . ASP A 1 113 ? -13.752 -2.402 0.073 1.00 87.00 113 ASP A C 1
ATOM 801 O O . ASP A 1 113 ? -13.778 -1.852 -1.024 1.00 87.00 113 ASP A O 1
ATOM 805 N N . VAL A 1 114 ? -12.647 -2.450 0.821 1.00 88.94 114 VAL A N 1
ATOM 806 C CA . VAL A 1 114 ? -11.330 -1.981 0.387 1.00 88.94 114 VAL A CA 1
ATOM 807 C C . VAL A 1 114 ? -10.267 -2.953 0.893 1.00 88.94 114 VAL A C 1
ATOM 809 O O . VAL A 1 114 ? -10.293 -3.392 2.050 1.00 88.94 114 VAL A O 1
ATOM 812 N N . ILE A 1 115 ? -9.316 -3.266 0.021 1.00 89.94 115 ILE A N 1
ATOM 813 C CA . ILE A 1 115 ? -8.132 -4.066 0.304 1.00 89.94 115 ILE A CA 1
ATOM 814 C C . ILE A 1 115 ? -6.912 -3.205 -0.015 1.00 89.94 115 ILE A C 1
ATOM 816 O O . ILE A 1 115 ? -6.686 -2.824 -1.157 1.00 89.94 115 ILE A O 1
ATOM 820 N N . GLU A 1 116 ? -6.117 -2.910 1.004 1.00 90.50 116 GLU A N 1
ATOM 821 C CA . GLU A 1 116 ? -4.829 -2.234 0.853 1.00 90.50 116 GLU A CA 1
ATOM 822 C C . GLU A 1 116 ? -3.726 -3.294 0.907 1.00 90.50 116 GLU A C 1
ATOM 824 O O . GLU A 1 116 ? -3.488 -3.914 1.951 1.00 90.50 116 GLU A O 1
ATOM 829 N N . LEU A 1 117 ? -3.065 -3.519 -0.226 1.00 91.56 117 LEU A N 1
ATOM 830 C CA . LEU A 1 117 ? -1.954 -4.448 -0.388 1.00 91.56 117 LEU A CA 1
ATOM 831 C C . LEU A 1 117 ? -0.708 -3.662 -0.794 1.00 91.56 117 LEU A C 1
ATOM 833 O O . LEU A 1 117 ? -0.659 -3.082 -1.876 1.00 91.56 117 LEU A O 1
ATOM 837 N N . ASN A 1 118 ? 0.330 -3.671 0.047 1.00 90.81 118 ASN A N 1
ATOM 838 C CA . ASN A 1 118 ? 1.573 -2.972 -0.284 1.00 90.81 118 ASN A CA 1
ATOM 839 C C . ASN A 1 118 ? 2.221 -3.528 -1.570 1.00 90.81 118 ASN A C 1
ATOM 841 O O . ASN A 1 118 ? 2.531 -4.717 -1.654 1.00 90.81 118 ASN A O 1
ATOM 845 N N . GLU A 1 119 ? 2.491 -2.646 -2.532 1.00 91.81 119 GLU A N 1
ATOM 846 C CA . GLU A 1 119 ? 3.029 -2.980 -3.856 1.00 91.81 119 GLU A CA 1
ATOM 847 C C . GLU A 1 119 ? 4.560 -2.878 -3.892 1.00 91.81 119 GLU A C 1
ATOM 849 O O . GLU A 1 119 ? 5.123 -2.014 -4.562 1.00 91.81 119 GLU A O 1
ATOM 854 N N . ALA A 1 120 ? 5.267 -3.754 -3.174 1.00 91.38 120 ALA A N 1
ATOM 855 C CA . ALA A 1 120 ? 6.735 -3.774 -3.253 1.00 91.38 120 ALA A CA 1
ATOM 856 C C . ALA A 1 120 ? 7.210 -4.061 -4.694 1.00 91.38 120 ALA A C 1
ATOM 858 O O . ALA A 1 120 ? 8.122 -3.419 -5.215 1.00 91.38 120 ALA A O 1
ATOM 859 N N . PHE A 1 121 ? 6.540 -5.012 -5.355 1.00 94.12 121 PHE A N 1
ATOM 860 C CA . PHE A 1 121 ? 6.722 -5.344 -6.766 1.00 94.12 121 PHE A CA 1
ATOM 861 C C . PHE A 1 121 ? 5.381 -5.762 -7.373 1.00 94.12 121 PHE A C 1
ATOM 863 O O . PHE A 1 121 ? 4.644 -6.531 -6.754 1.00 94.12 121 PHE A O 1
ATOM 870 N N . ALA A 1 122 ? 5.102 -5.372 -8.619 1.00 96.38 122 ALA A N 1
ATOM 871 C CA . ALA A 1 122 ? 3.870 -5.766 -9.310 1.00 96.38 122 ALA A CA 1
ATOM 872 C C . ALA A 1 122 ? 3.721 -7.296 -9.393 1.00 96.38 122 ALA A C 1
ATOM 874 O O . ALA A 1 122 ? 2.660 -7.845 -9.111 1.00 96.38 122 ALA A O 1
ATOM 875 N N . ALA A 1 123 ? 4.815 -8.006 -9.697 1.00 95.25 123 ALA A N 1
ATOM 876 C CA . ALA A 1 123 ? 4.825 -9.469 -9.760 1.00 95.25 123 ALA A CA 1
ATOM 877 C C . ALA A 1 123 ? 4.405 -10.123 -8.431 1.00 95.25 123 ALA A C 1
ATOM 879 O O . ALA A 1 123 ? 3.733 -11.152 -8.427 1.00 95.25 123 ALA A O 1
ATOM 880 N N . GLN A 1 124 ? 4.790 -9.517 -7.307 1.00 95.06 124 GLN A N 1
ATOM 881 C CA . GLN A 1 124 ? 4.440 -9.992 -5.976 1.00 95.06 124 GLN A CA 1
ATOM 882 C C . GLN A 1 124 ? 2.967 -9.721 -5.658 1.00 95.06 124 GLN A C 1
ATOM 884 O O . GLN A 1 124 ? 2.272 -10.636 -5.216 1.00 95.06 124 GLN A O 1
ATOM 889 N N . ALA A 1 125 ? 2.496 -8.496 -5.899 1.00 95.44 125 ALA A N 1
ATOM 890 C CA . ALA A 1 125 ? 1.113 -8.115 -5.638 1.00 95.44 125 ALA A CA 1
ATOM 891 C C . ALA A 1 125 ? 0.141 -9.011 -6.423 1.00 95.44 125 ALA A C 1
ATOM 893 O O . ALA A 1 125 ? -0.732 -9.643 -5.830 1.00 95.44 125 ALA A O 1
ATOM 894 N N . LEU A 1 126 ? 0.383 -9.190 -7.727 1.00 97.12 126 LEU A N 1
ATOM 895 C CA . LEU A 1 126 ? -0.410 -10.074 -8.589 1.00 97.12 126 LEU A CA 1
ATOM 896 C C . LEU A 1 126 ? -0.387 -11.534 -8.110 1.00 97.12 126 LEU A C 1
ATOM 898 O O . LEU A 1 126 ? -1.416 -12.206 -8.094 1.00 97.12 126 LEU A O 1
ATOM 902 N N . ALA A 1 127 ? 0.771 -12.041 -7.673 1.00 96.56 127 ALA A N 1
ATOM 903 C CA . ALA A 1 127 ? 0.868 -13.399 -7.137 1.00 96.56 127 ALA A CA 1
ATOM 904 C C . ALA A 1 127 ? 0.037 -13.595 -5.856 1.00 96.56 127 ALA A C 1
ATOM 906 O O . ALA A 1 127 ? -0.480 -14.691 -5.632 1.00 96.56 127 ALA A O 1
ATOM 907 N N . VAL A 1 128 ? -0.092 -12.561 -5.018 1.00 96.44 128 VAL A N 1
ATOM 908 C CA . VAL A 1 128 ? -0.952 -12.586 -3.827 1.00 96.44 128 VAL A CA 1
ATOM 909 C C . VAL A 1 128 ? -2.426 -12.531 -4.222 1.00 96.44 128 VAL A C 1
ATOM 911 O O . VAL A 1 128 ? -3.188 -13.371 -3.747 1.00 96.44 128 VAL A O 1
ATOM 914 N N . LEU A 1 129 ? -2.825 -11.614 -5.110 1.00 96.50 129 LEU A N 1
ATOM 915 C CA . LEU A 1 129 ? -4.219 -11.473 -5.554 1.00 96.50 129 LEU A CA 1
ATOM 916 C C . LEU A 1 129 ? -4.762 -12.770 -6.149 1.00 96.50 129 LEU A C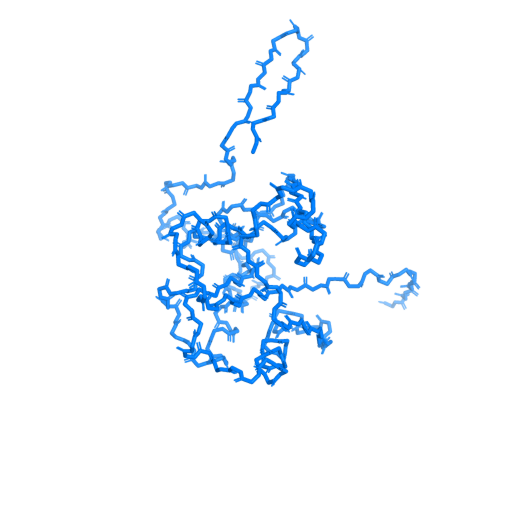 1
ATOM 918 O O . LEU A 1 129 ? -5.763 -13.302 -5.670 1.00 96.50 129 LEU A O 1
ATOM 922 N N . ARG A 1 130 ? -4.029 -13.353 -7.100 1.00 97.56 130 ARG A N 1
ATOM 923 C CA . ARG A 1 130 ? -4.418 -14.609 -7.754 1.00 97.56 130 ARG A CA 1
ATOM 924 C C . ARG A 1 130 ? -4.567 -15.761 -6.758 1.00 97.56 130 ARG A C 1
ATOM 926 O O . ARG A 1 130 ? -5.494 -16.555 -6.871 1.00 97.56 130 ARG A O 1
ATOM 933 N N . GLN A 1 131 ? -3.702 -15.844 -5.742 1.00 96.81 131 GLN A N 1
ATOM 934 C CA . GLN A 1 131 ? -3.792 -16.878 -4.696 1.00 96.81 131 GLN A CA 1
ATOM 935 C C . GLN A 1 131 ? -4.887 -16.620 -3.649 1.00 96.81 131 GLN A C 1
ATOM 937 O O . GLN A 1 131 ? -5.317 -17.550 -2.956 1.00 96.81 131 GLN A O 1
ATOM 942 N N . LEU A 1 132 ? -5.331 -15.371 -3.516 1.00 95.12 132 LEU A N 1
ATOM 943 C CA . LEU A 1 132 ? -6.527 -14.993 -2.765 1.00 95.12 132 LEU A CA 1
ATOM 944 C C . LEU A 1 132 ? -7.812 -15.163 -3.597 1.00 95.12 132 LEU A C 1
ATOM 946 O O . LEU A 1 132 ? -8.898 -15.021 -3.045 1.00 95.12 132 LEU A O 1
ATOM 950 N N . GLY A 1 133 ? -7.701 -15.507 -4.885 1.00 96.44 133 GLY A N 1
ATOM 951 C CA . GLY A 1 133 ? -8.841 -15.655 -5.791 1.00 96.44 133 GLY A CA 1
ATOM 952 C C . GLY A 1 133 ? -9.432 -14.321 -6.251 1.00 96.44 133 GLY A C 1
ATOM 953 O O . GLY A 1 133 ? -10.601 -14.274 -6.620 1.00 96.44 133 GLY A O 1
ATOM 954 N N . LEU A 1 134 ? -8.648 -13.242 -6.199 1.00 95.81 134 LEU A N 1
ATOM 955 C CA . LEU A 1 134 ? -9.042 -11.921 -6.679 1.00 95.81 134 LEU A CA 1
ATOM 956 C C . LEU A 1 134 ? -8.564 -11.718 -8.126 1.00 95.81 134 LEU A C 1
ATOM 958 O O . LEU A 1 134 ? -7.476 -12.195 -8.469 1.00 95.81 134 LEU A O 1
ATOM 962 N N . PRO A 1 135 ? -9.342 -11.012 -8.965 1.00 97.00 135 PRO A N 1
ATOM 963 C CA . PRO A 1 135 ? -8.880 -10.596 -10.282 1.00 97.00 135 PRO A CA 1
ATOM 964 C C . PRO A 1 135 ? -7.738 -9.576 -10.160 1.00 97.00 135 PRO A C 1
ATOM 966 O O . PRO A 1 135 ? -7.624 -8.864 -9.160 1.00 97.00 135 PRO A O 1
ATOM 969 N N . ASP A 1 136 ? -6.879 -9.520 -11.179 1.00 97.12 136 ASP A N 1
ATOM 970 C CA . ASP A 1 136 ? -5.695 -8.649 -11.197 1.00 97.12 136 ASP A CA 1
ATOM 971 C C . ASP A 1 136 ? -6.059 -7.149 -11.179 1.00 97.12 136 ASP A C 1
ATOM 973 O O . ASP A 1 136 ? -5.249 -6.328 -10.754 1.00 97.12 136 ASP A O 1
ATOM 977 N N . ASP A 1 137 ? -7.269 -6.806 -11.626 1.00 95.56 137 ASP A N 1
ATOM 978 C CA . ASP A 1 137 ? -7.846 -5.463 -11.738 1.00 95.56 137 ASP A CA 1
ATOM 979 C C . ASP A 1 137 ? -9.010 -5.225 -10.756 1.00 95.56 137 ASP A C 1
ATOM 981 O O . ASP A 1 137 ? -9.855 -4.361 -10.984 1.00 95.56 137 ASP A O 1
ATOM 985 N N . ALA A 1 138 ? -9.066 -5.988 -9.659 1.00 93.25 138 ALA A N 1
ATOM 986 C CA . ALA A 1 138 ? -10.078 -5.841 -8.615 1.00 93.25 138 ALA A CA 1
ATOM 987 C C . ALA A 1 138 ? -10.200 -4.381 -8.128 1.00 93.25 138 ALA A C 1
ATOM 989 O O . ALA A 1 138 ? -9.296 -3.873 -7.467 1.00 93.25 138 ALA A O 1
ATOM 990 N N . GLU A 1 139 ? -11.338 -3.728 -8.391 1.00 92.69 139 GLU A N 1
ATOM 991 C CA . GLU A 1 139 ? -11.564 -2.303 -8.084 1.00 92.69 139 GLU A CA 1
ATOM 992 C C . GLU A 1 139 ? -11.394 -1.959 -6.596 1.00 92.69 139 GLU A C 1
ATOM 994 O O . GLU A 1 139 ? -11.026 -0.840 -6.240 1.00 92.69 139 GLU A O 1
ATOM 999 N N . GLN A 1 140 ? -11.657 -2.920 -5.709 1.00 88.25 140 GLN A N 1
ATOM 1000 C CA . GLN A 1 140 ? -11.502 -2.753 -4.268 1.00 88.25 140 GLN A CA 1
ATOM 1001 C C . GLN A 1 140 ? -10.045 -2.834 -3.790 1.00 88.25 140 GLN A C 1
ATOM 1003 O O . GLN A 1 140 ? -9.777 -2.512 -2.632 1.00 88.25 140 GLN A O 1
ATOM 1008 N N . VAL A 1 141 ? -9.105 -3.283 -4.628 1.00 92.75 141 VAL A N 1
ATOM 1009 C CA . VAL A 1 141 ? -7.682 -3.399 -4.283 1.00 92.75 141 VAL A CA 1
ATOM 1010 C C . VAL A 1 141 ? -6.957 -2.118 -4.675 1.00 92.75 141 VAL A C 1
ATOM 1012 O O . VAL A 1 141 ? -6.935 -1.749 -5.843 1.00 92.75 141 VAL A O 1
ATOM 1015 N N . ASN A 1 142 ? -6.323 -1.458 -3.703 1.00 92.81 142 ASN A N 1
ATOM 1016 C CA . ASN A 1 142 ? -5.541 -0.233 -3.904 1.00 92.81 142 ASN A CA 1
ATOM 1017 C C . ASN A 1 142 ? -6.252 0.824 -4.788 1.00 92.81 142 ASN A C 1
ATOM 1019 O O . ASN A 1 142 ? -5.643 1.351 -5.724 1.00 92.81 142 ASN A O 1
ATOM 1023 N N . PRO A 1 143 ? -7.516 1.203 -4.503 1.00 89.44 143 PRO A N 1
ATOM 1024 C CA . PRO A 1 143 ? -8.311 2.073 -5.384 1.00 89.44 143 PRO A CA 1
ATOM 1025 C C . PRO A 1 143 ? -7.724 3.481 -5.586 1.00 89.44 143 PRO A C 1
ATOM 1027 O O . PRO A 1 143 ? -8.170 4.223 -6.455 1.00 89.44 143 PRO A O 1
ATOM 1030 N N . ASN A 1 144 ? -6.737 3.875 -4.773 1.00 86.94 144 ASN A N 1
ATOM 1031 C CA . ASN A 1 144 ? -6.054 5.168 -4.857 1.00 86.94 144 ASN A CA 1
ATOM 1032 C C . ASN A 1 144 ? -4.579 5.025 -5.282 1.00 86.94 144 ASN A C 1
ATOM 1034 O O . ASN A 1 144 ? -3.778 5.928 -5.037 1.00 86.94 144 ASN A O 1
ATOM 1038 N N . GLY A 1 145 ? -4.219 3.886 -5.878 1.00 90.62 145 GLY A N 1
ATOM 1039 C CA . GLY A 1 145 ? -2.839 3.500 -6.153 1.00 90.62 145 GLY A CA 1
ATOM 1040 C C . GLY A 1 145 ? -2.110 2.977 -4.914 1.00 90.62 145 GLY A C 1
ATOM 1041 O O . GLY A 1 145 ? -2.589 3.095 -3.786 1.00 90.62 145 GLY A O 1
ATOM 1042 N N . GLY A 1 146 ? -0.931 2.396 -5.136 1.00 90.69 146 GLY A N 1
ATOM 1043 C CA . GLY A 1 146 ? -0.083 1.854 -4.081 1.00 90.69 146 GLY A CA 1
ATOM 1044 C C . GLY A 1 146 ? 1.369 2.313 -4.183 1.00 90.69 146 GLY A C 1
ATOM 1045 O O . GLY A 1 146 ? 1.696 3.352 -4.764 1.00 90.69 146 GLY A O 1
ATOM 1046 N N . ALA A 1 147 ? 2.260 1.538 -3.571 1.00 91.56 147 ALA A N 1
ATOM 1047 C CA . ALA A 1 147 ? 3.662 1.896 -3.375 1.00 91.56 147 ALA A CA 1
ATOM 1048 C C . ALA A 1 147 ? 4.477 2.031 -4.678 1.00 91.56 147 ALA A C 1
ATOM 1050 O O . ALA A 1 147 ? 5.504 2.712 -4.673 1.00 91.56 147 ALA A O 1
ATOM 1051 N N . ILE A 1 148 ? 4.031 1.451 -5.801 1.00 94.38 148 ILE A N 1
ATOM 1052 C CA . ILE A 1 148 ? 4.688 1.654 -7.107 1.00 94.38 148 ILE A CA 1
ATOM 1053 C C . ILE A 1 148 ? 4.577 3.119 -7.554 1.00 94.38 148 ILE A C 1
ATOM 1055 O O . ILE A 1 148 ? 5.521 3.660 -8.133 1.00 94.38 148 ILE A O 1
ATOM 1059 N N . ALA A 1 149 ? 3.447 3.771 -7.264 1.00 92.56 149 ALA A N 1
ATOM 1060 C CA . ALA A 1 149 ? 3.201 5.168 -7.614 1.00 92.56 149 ALA A CA 1
ATOM 1061 C C . ALA A 1 149 ? 3.519 6.128 -6.459 1.00 92.56 149 ALA A C 1
ATOM 1063 O O . ALA A 1 149 ? 4.158 7.153 -6.667 1.00 92.56 149 ALA A O 1
ATOM 1064 N N . LEU A 1 150 ? 3.093 5.799 -5.239 1.00 89.81 150 LEU A N 1
ATOM 1065 C CA . LEU A 1 150 ? 3.203 6.676 -4.066 1.00 89.81 150 LEU A CA 1
ATOM 1066 C C . LEU A 1 150 ? 4.548 6.550 -3.338 1.00 89.81 150 LEU A C 1
ATOM 1068 O O . LEU A 1 150 ? 4.883 7.394 -2.508 1.00 89.81 150 LEU A O 1
ATOM 1072 N N . GLY A 1 151 ? 5.325 5.515 -3.658 1.00 86.75 151 GLY A N 1
ATOM 1073 C CA . GLY A 1 151 ? 6.601 5.236 -3.020 1.00 86.75 151 GLY A CA 1
ATOM 1074 C C . GLY A 1 151 ? 6.507 4.376 -1.758 1.00 86.75 151 GLY A C 1
ATOM 1075 O O . GLY A 1 151 ? 5.423 4.078 -1.255 1.00 86.75 151 GLY A O 1
ATOM 1076 N N . HIS A 1 152 ? 7.671 3.966 -1.244 1.00 84.19 152 HIS A N 1
ATOM 1077 C CA . HIS A 1 152 ? 7.785 3.030 -0.123 1.00 84.19 152 HIS A CA 1
ATOM 1078 C C . HIS A 1 152 ? 8.849 3.467 0.902 1.00 84.19 152 HIS A C 1
ATOM 1080 O O . HIS A 1 152 ? 9.991 2.998 0.870 1.00 84.19 152 HIS A O 1
ATOM 1086 N N . PRO A 1 153 ? 8.512 4.382 1.830 1.00 77.25 153 PRO A N 1
ATOM 1087 C CA . PRO A 1 153 ? 9.445 4.805 2.863 1.00 77.25 153 PRO A CA 1
ATOM 1088 C C . PRO A 1 153 ? 9.704 3.681 3.872 1.00 77.25 153 PRO A C 1
ATOM 1090 O O . PRO A 1 153 ? 8.802 3.219 4.575 1.00 77.25 153 PRO A O 1
ATOM 1093 N N . ALA A 1 154 ? 10.958 3.227 3.940 1.00 59.44 154 ALA A N 1
ATOM 1094 C CA . ALA A 1 154 ? 11.364 2.097 4.769 1.00 59.44 154 ALA A CA 1
ATOM 1095 C C . ALA A 1 154 ? 11.097 2.375 6.262 1.00 59.44 154 ALA A C 1
ATOM 1097 O O . ALA A 1 154 ? 11.583 3.353 6.825 1.00 59.44 154 ALA A O 1
ATOM 1098 N N . GLY A 1 155 ? 10.324 1.502 6.918 1.00 55.88 155 GLY A N 1
ATOM 1099 C CA . GLY A 1 155 ? 9.857 1.695 8.302 1.00 55.88 155 GLY A CA 1
ATOM 1100 C C . GLY A 1 155 ? 8.515 2.430 8.420 1.00 55.88 155 GLY A C 1
ATOM 1101 O O . GLY A 1 155 ? 7.954 2.508 9.513 1.00 55.88 155 GLY A O 1
ATOM 1102 N N . HIS A 1 156 ? 7.968 2.901 7.299 1.00 56.88 156 HIS A N 1
ATOM 1103 C CA . HIS A 1 156 ? 6.726 3.653 7.212 1.00 56.88 156 HIS A CA 1
ATOM 1104 C C . HIS A 1 156 ? 5.835 3.145 6.055 1.00 56.88 156 HIS A C 1
ATOM 1106 O O . HIS A 1 156 ? 5.379 3.877 5.185 1.00 56.88 156 HIS A O 1
ATOM 1112 N N . GLU A 1 157 ? 5.527 1.849 6.068 1.00 53.81 157 GLU A N 1
ATOM 1113 C CA . GLU A 1 157 ? 4.638 1.212 5.076 1.00 53.81 157 GLU A CA 1
ATOM 1114 C C . GLU A 1 157 ? 3.143 1.406 5.404 1.00 53.81 157 GLU A C 1
ATOM 1116 O O . GLU A 1 157 ? 2.260 0.930 4.694 1.00 53.81 157 GLU A O 1
ATOM 1121 N N . ARG A 1 158 ? 2.840 2.087 6.519 1.00 50.72 158 ARG A N 1
ATOM 1122 C CA . ARG A 1 158 ? 1.487 2.245 7.078 1.00 50.72 158 ARG A CA 1
ATOM 1123 C C . ARG A 1 158 ? 0.777 3.519 6.607 1.00 50.72 158 ARG A C 1
ATOM 1125 O O . ARG A 1 158 ? -0.106 4.012 7.307 1.00 50.72 158 ARG A O 1
ATOM 1132 N N . ARG A 1 159 ? 1.125 4.076 5.443 1.00 49.09 159 ARG A N 1
ATOM 1133 C CA . ARG A 1 159 ? 0.314 5.145 4.840 1.00 49.09 159 ARG A CA 1
ATOM 1134 C C . ARG A 1 159 ? -0.883 4.516 4.128 1.00 49.09 159 ARG A C 1
ATOM 1136 O O . ARG A 1 159 ? -0.848 4.281 2.932 1.00 49.09 159 ARG A O 1
ATOM 1143 N N . GLN A 1 160 ? -1.938 4.233 4.888 1.00 51.38 160 GLN A N 1
ATOM 1144 C CA . GLN A 1 160 ? -3.227 3.810 4.339 1.00 51.38 160 GLN A CA 1
ATOM 1145 C C . GLN A 1 160 ? -3.937 5.041 3.760 1.00 51.38 160 GLN A C 1
ATOM 1147 O O . GLN A 1 160 ? -4.574 5.799 4.493 1.00 51.38 160 GLN A O 1
ATOM 1152 N N . THR A 1 161 ? -3.812 5.267 2.453 1.00 48.66 161 THR A N 1
ATOM 1153 C CA . THR A 1 161 ? -4.590 6.291 1.734 1.00 48.66 161 THR A CA 1
ATOM 1154 C C . THR A 1 161 ? -6.089 5.970 1.781 1.00 48.66 161 THR A C 1
ATOM 1156 O O . THR A 1 161 ? -6.903 6.885 1.930 1.00 48.66 161 THR A O 1
ATOM 1159 N N . GLY A 1 162 ? -6.465 4.685 1.783 1.00 47.12 162 GLY A N 1
ATOM 1160 C CA . GLY A 1 162 ? -7.850 4.234 1.913 1.00 47.12 162 GLY A CA 1
ATOM 1161 C C . GLY A 1 162 ? -8.508 4.548 3.259 1.00 47.12 162 GLY A C 1
ATOM 1162 O O . GLY A 1 162 ? -9.639 5.031 3.277 1.00 47.12 162 GLY A O 1
ATOM 1163 N N . ALA A 1 163 ? -7.821 4.353 4.392 1.00 47.06 163 ALA A N 1
ATOM 1164 C CA . ALA A 1 163 ? -8.416 4.541 5.724 1.00 47.06 163 ALA A CA 1
ATOM 1165 C C . ALA A 1 163 ? -8.837 5.997 5.988 1.00 47.06 163 ALA A C 1
ATOM 1167 O O . ALA A 1 163 ? -9.887 6.257 6.581 1.00 47.06 163 ALA A O 1
ATOM 1168 N N . ASP A 1 164 ? -8.045 6.959 5.503 1.00 45.47 164 ASP A N 1
ATOM 1169 C CA . ASP A 1 164 ? -8.324 8.380 5.699 1.00 45.47 164 ASP A CA 1
ATOM 1170 C C . ASP A 1 164 ? -9.512 8.862 4.845 1.00 45.47 164 ASP A C 1
ATOM 1172 O O . ASP A 1 164 ? -10.236 9.762 5.270 1.00 45.47 164 ASP A O 1
ATOM 1176 N N . ARG A 1 165 ? -9.780 8.245 3.682 1.00 47.41 165 ARG A N 1
ATOM 1177 C CA . ARG A 1 165 ? -10.977 8.545 2.876 1.00 47.41 165 ARG A CA 1
ATOM 1178 C C . ARG A 1 165 ? -12.199 7.754 3.336 1.00 47.41 165 ARG A C 1
ATOM 1180 O O . ARG A 1 165 ? -13.256 8.359 3.458 1.00 47.41 165 ARG A O 1
ATOM 1187 N N . HIS A 1 166 ? -12.054 6.476 3.694 1.00 49.84 166 HIS A N 1
ATOM 1188 C CA . HIS A 1 166 ? -13.146 5.643 4.219 1.00 49.84 166 HIS A CA 1
ATOM 1189 C C . HIS A 1 166 ? -13.770 6.257 5.482 1.00 49.84 166 HIS A C 1
ATOM 1191 O O . HIS A 1 166 ? -14.987 6.304 5.642 1.00 49.84 166 HIS A O 1
ATOM 1197 N N . ALA A 1 167 ? -12.934 6.842 6.343 1.00 46.56 167 ALA A N 1
ATOM 1198 C CA . ALA A 1 167 ? -13.403 7.575 7.511 1.00 46.56 167 ALA A CA 1
ATOM 1199 C C . ALA A 1 167 ? -13.951 8.988 7.209 1.00 46.56 167 ALA A C 1
ATOM 1201 O O . ALA A 1 167 ? -14.536 9.603 8.095 1.00 46.56 167 ALA A O 1
ATOM 1202 N N . ARG A 1 168 ? -13.746 9.538 6.002 1.00 43.34 168 ARG A N 1
ATOM 1203 C CA . ARG A 1 168 ? -14.335 10.818 5.544 1.00 43.34 168 ARG A CA 1
ATOM 1204 C C . ARG A 1 168 ? -15.623 10.621 4.739 1.00 43.34 168 ARG A C 1
ATOM 1206 O O . ARG A 1 168 ? -16.441 11.530 4.704 1.00 43.34 168 ARG A O 1
ATOM 1213 N N . THR A 1 169 ? -15.822 9.464 4.105 1.00 46.00 169 THR A N 1
ATOM 1214 C CA . THR A 1 169 ? -16.990 9.172 3.250 1.00 46.00 169 THR A CA 1
ATOM 1215 C C . THR A 1 169 ? -18.248 8.772 4.017 1.00 46.00 169 THR A C 1
ATOM 1217 O O . THR A 1 169 ? -19.256 8.457 3.395 1.00 46.00 169 THR A O 1
ATOM 1220 N N . GLY A 1 170 ? -18.225 8.774 5.355 1.00 36.47 170 GLY A N 1
ATOM 1221 C CA . GLY A 1 170 ? -19.407 8.450 6.161 1.00 36.47 170 GLY A CA 1
ATOM 1222 C C . GLY A 1 170 ? -19.825 6.976 6.101 1.00 36.47 170 GLY A C 1
ATOM 1223 O O . GLY A 1 170 ? -20.911 6.635 6.558 1.00 36.47 170 GLY A O 1
ATOM 1224 N N . THR A 1 171 ? -18.979 6.081 5.582 1.00 43.62 171 THR A N 1
ATOM 1225 C CA . THR A 1 171 ? -19.225 4.631 5.561 1.00 43.62 171 THR A CA 1
ATOM 1226 C C . THR A 1 171 ? -18.890 4.005 6.915 1.00 43.62 171 THR A C 1
ATOM 1228 O O . THR A 1 171 ? -18.026 3.138 7.036 1.00 43.62 171 THR A O 1
ATOM 1231 N N . ALA A 1 172 ? -19.556 4.473 7.970 1.00 39.66 172 ALA A N 1
ATOM 1232 C CA . ALA A 1 172 ? -19.456 3.872 9.291 1.00 39.66 172 ALA A CA 1
ATOM 1233 C C . ALA A 1 172 ? -19.919 2.402 9.224 1.00 39.66 172 ALA A C 1
ATOM 1235 O O . ALA A 1 172 ? -21.056 2.124 8.854 1.00 39.66 172 ALA A O 1
ATOM 1236 N N . GLY A 1 173 ? -19.028 1.463 9.564 1.00 49.47 173 GLY A N 1
ATOM 1237 C CA . GLY A 1 173 ? -19.350 0.033 9.703 1.00 49.47 173 GLY A CA 1
ATOM 1238 C C . GLY A 1 173 ? -18.845 -0.903 8.598 1.00 49.47 173 GLY A C 1
ATOM 1239 O O . GLY A 1 173 ? -19.097 -2.102 8.674 1.00 49.47 173 GLY A O 1
ATOM 1240 N N . ARG A 1 174 ? -18.118 -0.394 7.602 1.00 63.16 174 ARG A N 1
ATOM 1241 C CA . ARG A 1 174 ? -17.639 -1.175 6.452 1.00 63.16 174 ARG A CA 1
ATOM 1242 C C . ARG A 1 174 ? -16.205 -1.702 6.658 1.00 63.16 174 ARG A C 1
ATOM 1244 O O . ARG A 1 174 ? -15.356 -0.951 7.148 1.00 63.16 174 ARG A O 1
ATOM 1251 N N . PRO A 1 175 ? -15.916 -2.992 6.397 1.00 62.94 175 PRO A N 1
ATOM 1252 C CA . PRO A 1 175 ? -14.633 -3.590 6.752 1.00 62.94 175 PRO A CA 1
ATOM 1253 C C . PRO A 1 175 ? -13.537 -3.292 5.711 1.00 62.94 175 PRO A C 1
ATOM 1255 O O . PRO A 1 175 ? -13.716 -3.440 4.502 1.00 62.94 175 PRO A O 1
ATOM 1258 N N . LEU A 1 176 ? -12.371 -2.906 6.229 1.00 65.81 176 LEU A N 1
ATOM 1259 C CA . LEU A 1 176 ? -11.123 -2.678 5.499 1.00 65.81 176 LEU A CA 1
ATOM 1260 C C . LEU A 1 176 ? -10.142 -3.804 5.840 1.00 65.81 176 LEU A C 1
ATOM 1262 O O . LEU A 1 176 ? -9.894 -4.063 7.021 1.00 65.81 176 LEU A O 1
ATOM 1266 N N . CYS A 1 177 ? -9.523 -4.412 4.827 1.00 71.62 177 CYS A N 1
ATOM 1267 C CA . CYS A 1 177 ? -8.369 -5.288 5.024 1.00 71.62 177 CYS A CA 1
ATOM 1268 C C . CYS A 1 177 ? -7.094 -4.550 4.618 1.00 71.62 177 CYS A C 1
ATOM 1270 O O . CYS A 1 177 ? -6.933 -4.186 3.458 1.00 71.62 177 CYS A O 1
ATOM 1272 N N . ALA A 1 178 ? -6.175 -4.345 5.560 1.00 68.94 178 ALA A N 1
ATOM 1273 C CA . ALA A 1 178 ? -4.842 -3.833 5.262 1.00 68.94 178 ALA A CA 1
ATOM 1274 C C . ALA A 1 178 ? -3.816 -4.945 5.482 1.00 68.94 178 ALA A C 1
ATOM 1276 O O . ALA A 1 178 ? -3.702 -5.478 6.590 1.00 68.94 178 ALA A O 1
ATOM 1277 N N . VAL A 1 179 ? -3.067 -5.289 4.435 1.00 65.56 179 VAL A N 1
ATOM 1278 C CA . VAL A 1 179 ? -2.081 -6.369 4.468 1.00 65.56 179 VAL A CA 1
ATOM 1279 C C . VAL A 1 179 ? -0.698 -5.803 4.178 1.00 65.56 179 VAL A C 1
ATOM 1281 O O . VAL A 1 179 ? -0.410 -5.310 3.089 1.00 65.56 179 VAL A O 1
ATOM 1284 N N . HIS A 1 180 ? 0.175 -5.895 5.178 1.00 60.75 180 HIS A N 1
ATOM 1285 C CA . HIS A 1 180 ? 1.536 -5.375 5.118 1.00 60.75 180 HIS A CA 1
ATOM 1286 C C . HIS A 1 180 ? 2.548 -6.499 5.312 1.00 60.75 180 HIS A C 1
ATOM 1288 O O . HIS A 1 180 ? 2.297 -7.461 6.044 1.00 60.75 180 HIS A O 1
ATOM 1294 N N . HIS A 1 181 ? 3.717 -6.349 4.697 1.00 50.44 181 HIS A N 1
ATOM 1295 C CA . HIS A 1 181 ? 4.859 -7.194 5.000 1.00 50.44 181 HIS A CA 1
ATOM 1296 C C . HIS A 1 181 ? 5.607 -6.580 6.192 1.00 50.44 181 HIS A C 1
ATOM 1298 O O . HIS A 1 181 ? 5.843 -5.381 6.231 1.00 50.44 181 HIS A O 1
ATOM 1304 N N . VAL A 1 182 ? 5.968 -7.373 7.204 1.00 34.75 182 VAL A N 1
ATOM 1305 C CA . VAL A 1 182 ? 6.772 -6.876 8.333 1.00 34.75 182 VAL A CA 1
ATOM 1306 C C . VAL A 1 182 ? 8.158 -7.490 8.249 1.00 34.75 182 VAL A C 1
ATOM 1308 O O . VAL A 1 182 ? 8.331 -8.701 8.381 1.00 34.75 182 VAL A O 1
ATOM 1311 N N . HIS A 1 183 ? 9.171 -6.650 8.054 1.00 32.97 183 HIS A N 1
ATOM 1312 C CA . HIS A 1 183 ? 10.561 -7.073 8.145 1.00 32.97 183 HIS A CA 1
ATOM 1313 C C . HIS A 1 183 ? 10.985 -7.212 9.610 1.00 32.97 183 HIS A C 1
ATOM 1315 O O . HIS A 1 183 ? 11.090 -6.229 10.343 1.00 32.97 183 HIS A O 1
ATOM 1321 N N . ARG A 1 184 ? 11.319 -8.433 10.042 1.00 26.20 184 ARG A N 1
ATOM 1322 C CA . ARG A 1 184 ? 12.123 -8.625 11.254 1.00 26.20 184 ARG A CA 1
ATOM 1323 C C . ARG A 1 184 ? 13.588 -8.406 10.870 1.00 26.20 184 ARG A C 1
ATOM 1325 O O . ARG A 1 184 ? 14.187 -9.279 10.245 1.00 26.20 184 ARG A O 1
ATOM 1332 N N . ARG A 1 185 ? 14.188 -7.262 11.233 1.00 25.89 185 ARG A N 1
ATOM 1333 C CA . ARG A 1 185 ? 15.658 -7.139 11.211 1.00 25.89 185 ARG A CA 1
ATOM 1334 C C . ARG A 1 185 ? 16.216 -8.218 12.143 1.00 25.89 185 ARG A C 1
ATOM 1336 O O . ARG A 1 185 ? 16.022 -8.139 13.353 1.00 25.89 185 ARG A O 1
ATOM 1343 N N . ARG A 1 186 ? 16.891 -9.235 11.599 1.00 31.23 186 ARG A N 1
ATOM 1344 C CA . ARG A 1 186 ? 17.791 -10.060 12.411 1.00 31.23 186 ARG A CA 1
ATOM 1345 C C . ARG A 1 186 ? 18.990 -9.185 12.757 1.00 31.23 186 ARG A C 1
ATOM 1347 O O . ARG A 1 186 ? 19.779 -8.833 11.886 1.00 31.23 186 ARG A O 1
ATOM 1354 N N . SER A 1 187 ? 19.107 -8.811 14.023 1.00 37.94 187 SER A N 1
ATOM 1355 C CA . SER A 1 187 ? 20.377 -8.382 14.595 1.00 37.94 187 SER A CA 1
ATOM 1356 C C . SER A 1 187 ? 21.365 -9.543 14.475 1.00 37.94 187 SER A C 1
ATOM 1358 O O . SER A 1 187 ? 21.153 -10.578 15.098 1.00 37.94 187 SER A O 1
ATOM 1360 N N . GLY A 1 188 ? 22.400 -9.365 13.651 1.00 42.41 188 GLY A N 1
ATOM 1361 C CA . GLY A 1 188 ? 23.638 -10.143 13.673 1.00 42.41 188 GLY A CA 1
ATOM 1362 C C . GLY A 1 188 ? 23.521 -11.637 13.364 1.00 42.41 188 GLY A C 1
ATOM 1363 O O . GLY A 1 188 ? 23.328 -12.445 14.257 1.00 42.41 188 GLY A O 1
ATOM 1364 N N . HIS A 1 189 ? 23.791 -12.014 12.117 1.00 30.42 189 HIS A N 1
ATOM 1365 C CA . HIS A 1 189 ? 24.604 -13.200 11.851 1.00 30.42 189 HIS A CA 1
ATOM 1366 C C . HIS A 1 189 ? 25.383 -12.965 10.560 1.00 30.42 189 HIS A C 1
ATOM 1368 O O . HIS A 1 189 ? 24.810 -12.923 9.474 1.00 30.42 189 HIS A O 1
ATOM 1374 N N . ARG A 1 190 ? 26.698 -12.768 10.704 1.00 37.09 190 ARG A N 1
ATOM 1375 C CA . ARG A 1 190 ? 27.641 -13.031 9.620 1.00 37.09 190 ARG A CA 1
ATOM 1376 C C . ARG A 1 190 ? 27.583 -14.532 9.358 1.00 37.09 190 ARG A C 1
ATOM 1378 O O . ARG A 1 190 ? 27.721 -15.305 10.303 1.00 37.09 190 ARG A O 1
ATOM 1385 N N . HIS A 1 191 ? 27.389 -14.917 8.109 1.00 30.80 191 HIS A N 1
ATOM 1386 C CA . HIS A 1 191 ? 27.843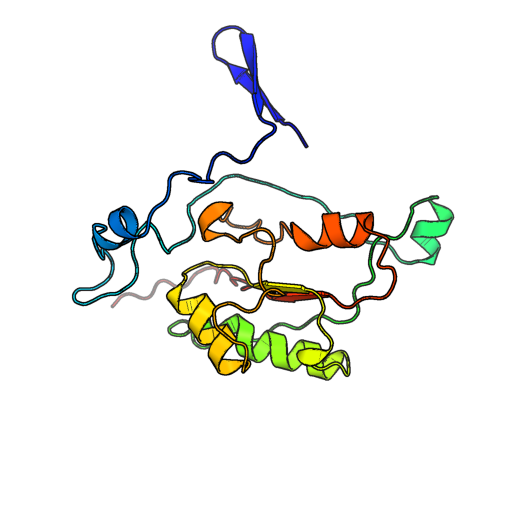 -16.209 7.631 1.00 30.80 191 HIS A CA 1
ATOM 1387 C C . HIS A 1 191 ? 28.679 -15.949 6.390 1.00 30.80 191 HIS A C 1
ATOM 1389 O O . HIS A 1 191 ? 28.157 -15.513 5.367 1.00 30.80 191 HIS A O 1
ATOM 1395 N N . ASP A 1 192 ? 29.983 -16.162 6.556 1.00 33.16 192 ASP A N 1
ATOM 1396 C CA . ASP A 1 192 ? 30.867 -16.564 5.475 1.00 33.16 192 ASP A CA 1
ATOM 1397 C C . ASP A 1 192 ? 30.275 -17.820 4.827 1.00 33.16 192 ASP A C 1
ATOM 1399 O O . ASP A 1 192 ? 29.931 -18.758 5.549 1.00 33.16 192 ASP A O 1
ATOM 1403 N N . TYR A 1 193 ? 30.083 -17.771 3.510 1.00 38.22 193 TYR A N 1
ATOM 1404 C CA . TYR A 1 193 ? 30.489 -18.759 2.502 1.00 38.22 193 TYR A CA 1
ATOM 1405 C C . TYR A 1 193 ? 30.290 -18.137 1.117 1.00 38.22 193 TYR A C 1
ATOM 1407 O O . TYR A 1 193 ? 29.185 -17.601 0.863 1.00 38.22 193 TYR A O 1
#

Secondary structure (DSSP, 8-state):
--EEEE-TTS-EEEE-S-S---TT--HHHHHT---TT-SS----TTSBPPEE----------HHHHHHTT----------------GGGGGGTHHHHHHHHHHHHT--GGG-SEEEE--SBHHHHHHHHHHHT--TT-TTBSTT--HHHH-EETT-----HHHHHHTTTT-TT--EEEE--------------

InterPro domains:
  IPR016039 Thiolase-like [G3DSA:3.40.47.10] (1-77)
  IPR016039 Thiolase-like [G3DSA:3.40.47.10] (78-155)
  IPR016039 Thiolase-like [SSF53901] (2-71)
  IPR016039 Thiolase-like [SSF53901] (72-156)
  IPR020616 Thiolase, N-terminal [PF00108] (2-63)
  IPR020617 Thiolase, C-terminal [PF02803] (72-156)
  IPR050215 3-ketoacyl-CoA thiolase-like [PTHR43853] (11-155)

Radius of gyration: 19.26 Å; chains: 1; bounding box: 50×50×52 Å

Foldseek 3Di:
DWDWDQDPVRDIDIHDDQPQADVVDDPVVQVPFDDVPDVVDDFGLLFAFAADDDADDDDDDDPVVCVVVVHDDQDDDQFFFFDDDDPVLLLLRLQVRLVVRCVSNVHAPVQAQAEEDARRGLVSVQVNCVSSVHDSVRCRYCVVHHRSRRGDHVVHRPPPPPSVVCSVVPVPPGDYHYGDRDDDPPDDDDDDD

Sequence (193 aa):
MPVSIAGKKGAVTRVSEDEHPRPETSLAQLQALKTPFRQPGSVTAGNASGVNDGAAALIVASEAMALQQGLTPRARIVATAACGVEPRLMGIGPLPAARRVLEIAGLSLAQMDVIELNEAFAAQALAVLRQLGLPDDAEQVNPNGGAIALGHPAGHERRQTGADRHARTGTAGRPLCAVHHVHRRRSGHRHDY